Protein AF-A0A973Q815-F1 (afdb_monomer_lite)

pLDDT: mean 75.7, std 15.96, range [38.91, 97.0]

Structure (mmCIF, N/CA/C/O backbone):
data_AF-A0A973Q815-F1
#
_entry.id   AF-A0A973Q815-F1
#
loop_
_atom_site.group_PDB
_atom_site.id
_atom_site.type_symbol
_atom_site.label_atom_id
_atom_site.label_alt_id
_atom_site.label_comp_id
_atom_site.label_asym_id
_atom_site.label_entity_id
_atom_site.label_seq_id
_atom_site.pdbx_PDB_ins_code
_atom_site.Cartn_x
_atom_site.Cartn_y
_atom_site.Cartn_z
_atom_site.occupancy
_atom_site.B_iso_or_equiv
_atom_site.auth_seq_id
_atom_site.auth_comp_id
_atom_site.auth_asym_id
_atom_site.auth_atom_id
_atom_site.pdbx_PDB_model_num
ATOM 1 N N . MET A 1 1 ? 18.254 18.097 -15.278 1.00 40.22 1 MET A N 1
ATOM 2 C CA . MET A 1 1 ? 17.616 16.764 -15.214 1.00 40.22 1 MET A CA 1
ATOM 3 C C . MET A 1 1 ? 17.392 16.433 -13.748 1.00 40.22 1 MET A C 1
ATOM 5 O O . MET A 1 1 ? 18.338 16.561 -12.979 1.00 40.22 1 MET A O 1
ATOM 9 N N . SER A 1 2 ? 16.160 16.135 -13.319 1.00 40.12 2 SER A N 1
ATOM 10 C CA . SER A 1 2 ? 15.924 15.727 -11.929 1.00 40.12 2 SER A CA 1
ATOM 11 C C . SER A 1 2 ? 16.424 14.300 -11.760 1.00 40.12 2 SER A C 1
ATOM 13 O O . SER A 1 2 ? 15.854 13.383 -12.342 1.00 40.12 2 SER A O 1
ATOM 15 N N . VAL A 1 3 ? 17.494 14.125 -10.989 1.00 48.44 3 VAL A N 1
ATOM 16 C CA . VAL A 1 3 ? 18.012 12.805 -10.627 1.00 48.44 3 VAL A CA 1
ATOM 17 C C . VAL A 1 3 ? 16.901 12.071 -9.881 1.00 48.44 3 VAL A C 1
ATOM 19 O O . VAL A 1 3 ? 16.543 12.463 -8.766 1.00 48.44 3 VAL A O 1
ATOM 22 N N . PHE A 1 4 ? 16.316 11.050 -10.508 1.00 44.75 4 PHE A N 1
ATOM 23 C CA . PHE A 1 4 ? 15.395 10.150 -9.831 1.00 44.75 4 PHE A CA 1
ATOM 24 C C . PHE A 1 4 ? 16.148 9.541 -8.650 1.00 44.75 4 PHE A C 1
ATOM 26 O O . PHE A 1 4 ? 17.158 8.864 -8.812 1.00 44.75 4 PHE A O 1
ATOM 33 N N . ARG A 1 5 ? 15.700 9.854 -7.435 1.00 50.53 5 ARG A N 1
ATOM 34 C CA . ARG A 1 5 ? 16.230 9.256 -6.211 1.00 50.53 5 ARG A CA 1
ATOM 35 C C . ARG A 1 5 ? 15.194 8.253 -5.733 1.00 50.53 5 ARG A C 1
ATOM 37 O O . ARG A 1 5 ? 14.219 8.693 -5.131 1.00 50.53 5 ARG A O 1
ATOM 44 N N . PRO A 1 6 ? 15.371 6.939 -5.940 1.00 45.09 6 PRO A N 1
ATOM 45 C CA . PRO A 1 6 ? 14.362 5.931 -5.594 1.00 45.09 6 PRO A CA 1
ATOM 46 C C . PRO A 1 6 ? 13.943 5.937 -4.107 1.00 45.09 6 PRO A C 1
ATOM 48 O O . PRO A 1 6 ? 12.889 5.428 -3.732 1.00 45.09 6 PRO A O 1
ATOM 51 N N . SER A 1 7 ? 14.770 6.519 -3.230 1.00 40.38 7 SER A N 1
ATOM 52 C CA . SER A 1 7 ? 14.484 6.731 -1.805 1.00 40.38 7 SER A CA 1
ATOM 53 C C . SER A 1 7 ? 13.615 7.963 -1.498 1.00 40.38 7 SER A C 1
ATOM 55 O O . SER A 1 7 ? 13.107 8.068 -0.385 1.00 40.38 7 SER A O 1
ATOM 57 N N . GLN A 1 8 ? 13.436 8.874 -2.459 1.00 42.59 8 GLN A N 1
ATOM 58 C CA . GLN A 1 8 ? 12.722 10.157 -2.348 1.00 42.59 8 GLN A CA 1
ATOM 59 C C . GLN A 1 8 ? 11.731 10.391 -3.509 1.00 42.59 8 GLN A C 1
ATOM 61 O O . GLN A 1 8 ? 11.166 11.472 -3.632 1.00 42.59 8 GLN A O 1
ATOM 66 N N . SER A 1 9 ? 11.546 9.407 -4.389 1.00 42.25 9 SER A N 1
ATOM 67 C CA . SER A 1 9 ? 11.021 9.614 -5.742 1.00 42.25 9 SER A CA 1
ATOM 68 C C . SER A 1 9 ? 9.511 9.735 -5.863 1.00 42.25 9 SER A C 1
ATOM 70 O O . SER A 1 9 ? 9.013 10.111 -6.921 1.00 42.25 9 SER A O 1
ATOM 72 N N . TYR A 1 10 ? 8.763 9.423 -4.814 1.00 45.88 10 TYR A N 1
ATOM 73 C CA . TYR A 1 10 ? 7.321 9.528 -4.886 1.00 45.88 10 TYR A CA 1
ATOM 74 C C . TYR A 1 10 ? 6.866 10.912 -4.417 1.00 45.88 10 TYR A C 1
ATOM 76 O O . TYR A 1 10 ? 7.086 11.287 -3.265 1.00 45.88 10 TYR A O 1
ATOM 84 N N . ARG A 1 11 ? 6.187 11.643 -5.305 1.00 47.34 11 ARG A N 1
ATOM 85 C CA . ARG A 1 11 ? 5.449 12.870 -4.988 1.00 47.34 11 ARG A CA 1
ATOM 86 C C . ARG A 1 11 ? 3.955 12.608 -5.194 1.00 47.34 11 ARG A C 1
ATOM 88 O O . ARG A 1 11 ? 3.586 11.991 -6.186 1.00 47.34 11 ARG A O 1
ATOM 95 N N . ALA A 1 12 ? 3.097 13.041 -4.269 1.00 45.12 12 ALA A N 1
ATOM 96 C CA . ALA A 1 12 ? 1.659 12.736 -4.307 1.00 45.12 12 ALA A CA 1
ATOM 97 C C . ALA A 1 12 ? 0.937 13.344 -5.525 1.00 45.12 12 ALA A C 1
ATOM 99 O O . ALA A 1 12 ? 0.008 12.740 -6.049 1.00 45.12 12 ALA A O 1
ATOM 100 N N . ASP A 1 13 ? 1.410 14.492 -6.016 1.00 47.00 13 ASP A N 1
ATOM 101 C CA . ASP A 1 13 ? 0.978 15.108 -7.278 1.00 47.00 13 ASP A CA 1
ATOM 102 C C . ASP A 1 13 ? 1.391 14.297 -8.519 1.00 47.00 13 ASP A C 1
ATOM 104 O O . ASP A 1 13 ? 0.873 14.536 -9.608 1.00 47.00 13 ASP A O 1
ATOM 108 N N . LEU A 1 14 ? 2.297 13.328 -8.353 1.00 47.38 14 LEU A N 1
ATOM 109 C CA . LEU A 1 14 ? 2.841 12.475 -9.407 1.00 47.38 14 LEU A CA 1
ATOM 110 C C . LEU A 1 14 ? 2.461 10.991 -9.258 1.00 47.38 14 LEU A C 1
ATOM 112 O O . LEU A 1 14 ? 2.853 10.198 -10.115 1.00 47.38 14 LEU A O 1
ATOM 116 N N . ASP A 1 15 ? 1.708 10.575 -8.224 1.00 56.91 15 ASP A N 1
ATOM 117 C CA . ASP A 1 15 ? 1.162 9.209 -8.229 1.00 56.91 15 ASP A CA 1
ATOM 118 C C . ASP A 1 15 ? 0.096 9.122 -9.292 1.00 56.91 15 ASP A C 1
ATOM 120 O O . ASP A 1 15 ? -1.018 9.605 -9.129 1.00 56.91 15 ASP A O 1
ATOM 124 N N . ILE A 1 16 ? 0.434 8.437 -10.366 1.00 57.88 16 ILE A N 1
ATOM 125 C CA . ILE A 1 16 ? -0.475 8.136 -11.457 1.00 57.88 16 ILE A CA 1
ATOM 126 C C . ILE A 1 16 ? -1.794 7.494 -11.009 1.00 57.88 16 ILE A C 1
ATOM 128 O O . ILE A 1 16 ? -2.779 7.681 -11.717 1.00 57.88 16 ILE A O 1
ATOM 132 N N . ARG A 1 17 ? -1.853 6.820 -9.851 1.00 63.62 17 ARG A N 1
ATOM 133 C CA . ARG A 1 17 ? -3.086 6.248 -9.281 1.00 63.62 17 ARG A CA 1
ATOM 134 C C . ARG A 1 17 ? -3.975 7.290 -8.601 1.00 63.62 17 ARG A C 1
ATOM 136 O O . ARG A 1 17 ? -5.180 7.102 -8.541 1.00 63.62 17 ARG A O 1
ATOM 143 N N . LEU A 1 18 ? -3.391 8.356 -8.052 1.00 63.03 18 LEU A N 1
ATOM 144 C CA . LEU A 1 18 ? -4.097 9.415 -7.308 1.00 63.03 18 LEU A CA 1
ATOM 145 C C . LEU A 1 18 ? -4.101 10.763 -8.060 1.00 63.03 18 LEU A C 1
ATOM 147 O O . LEU A 1 18 ? -4.645 11.760 -7.580 1.00 63.03 18 LEU A O 1
ATOM 151 N N . GLY A 1 19 ? -3.477 10.802 -9.238 1.00 56.69 19 GLY A N 1
ATOM 152 C CA . GLY A 1 19 ? -3.311 11.983 -10.071 1.00 56.69 19 GLY A CA 1
ATOM 153 C C . GLY A 1 19 ? -4.642 12.523 -10.591 1.00 56.69 19 GLY A C 1
ATOM 154 O O . GLY A 1 19 ? -5.585 11.783 -10.869 1.00 56.69 19 GLY A O 1
ATOM 155 N N . GLY A 1 20 ? -4.728 13.849 -10.716 1.00 58.31 20 GLY A N 1
ATOM 156 C CA . GLY A 1 20 ? -5.941 14.529 -11.182 1.00 58.31 20 GLY A CA 1
ATOM 157 C C . GLY A 1 20 ? -7.103 14.514 -10.179 1.00 58.31 20 GLY A C 1
ATOM 158 O O . GLY A 1 20 ? -8.246 14.717 -10.581 1.00 58.31 20 GLY A O 1
ATOM 159 N N . GLY A 1 21 ? -6.832 14.247 -8.895 1.00 60.16 21 GLY A N 1
ATOM 160 C CA . GLY A 1 21 ? -7.843 14.245 -7.831 1.00 60.16 21 GLY A CA 1
ATOM 161 C C . GLY A 1 21 ? -8.815 13.063 -7.888 1.00 60.16 21 GLY A C 1
ATOM 162 O O . GLY A 1 21 ? -9.848 13.091 -7.223 1.00 60.16 21 GLY A O 1
ATOM 163 N N . ARG A 1 22 ? -8.516 12.030 -8.687 1.00 66.06 22 ARG A N 1
ATOM 164 C CA . ARG A 1 22 ? -9.359 10.837 -8.823 1.00 66.06 22 ARG A CA 1
ATOM 165 C C . ARG A 1 22 ? -8.806 9.695 -7.978 1.00 66.06 22 ARG A C 1
ATOM 167 O O . ARG A 1 22 ? -7.632 9.360 -8.066 1.00 66.06 22 ARG A O 1
ATOM 174 N N . MET A 1 23 ? -9.678 9.090 -7.175 1.00 72.94 23 MET A N 1
ATOM 175 C CA . MET A 1 23 ? -9.372 7.895 -6.391 1.00 72.94 23 MET A CA 1
ATOM 176 C C . MET A 1 23 ? -9.593 6.634 -7.245 1.00 72.94 23 MET A C 1
ATOM 178 O O . MET A 1 23 ? -10.634 6.548 -7.907 1.00 72.94 23 MET A O 1
ATOM 182 N N . PRO A 1 24 ? -8.696 5.629 -7.219 1.00 70.25 24 PRO A N 1
ATOM 183 C CA . PRO A 1 24 ? -8.920 4.370 -7.917 1.00 70.25 24 PRO A CA 1
ATOM 184 C C . PRO A 1 24 ? -10.209 3.686 -7.455 1.00 70.25 24 PRO A C 1
ATOM 186 O O . PRO A 1 24 ? -10.512 3.637 -6.261 1.00 70.25 24 PRO A O 1
ATOM 189 N N . SER A 1 25 ? -10.951 3.096 -8.391 1.00 71.56 25 SER A N 1
ATOM 190 C CA . SER A 1 25 ? -12.249 2.464 -8.110 1.00 71.56 25 SER A CA 1
ATOM 191 C C . SER A 1 25 ? -12.177 1.367 -7.043 1.00 71.56 25 SER A C 1
ATOM 193 O O . SER A 1 25 ? -13.122 1.213 -6.274 1.00 71.56 25 SER A O 1
ATOM 195 N N . TRP A 1 26 ? -11.055 0.646 -6.961 1.00 74.69 26 TRP A N 1
ATOM 196 C CA . TRP A 1 26 ? -10.838 -0.450 -6.012 1.00 74.69 26 TRP A CA 1
ATOM 197 C C . TRP A 1 26 ? -10.643 0.010 -4.559 1.00 74.69 26 TRP A C 1
ATOM 199 O O . TRP A 1 26 ? -10.903 -0.764 -3.645 1.00 74.69 26 TRP A O 1
ATOM 209 N N . ILE A 1 27 ? -10.195 1.252 -4.331 1.00 83.81 27 ILE A N 1
ATOM 210 C CA . ILE A 1 27 ? -10.003 1.817 -2.981 1.00 83.81 27 ILE A CA 1
ATOM 211 C C . ILE A 1 27 ? -11.076 2.853 -2.621 1.00 83.81 27 ILE A C 1
ATOM 213 O O . ILE A 1 27 ? -11.230 3.231 -1.460 1.00 83.81 27 ILE A O 1
ATOM 217 N N . ARG A 1 28 ? -11.855 3.286 -3.615 1.00 80.94 28 ARG A N 1
ATOM 218 C CA . ARG A 1 28 ? -12.938 4.256 -3.476 1.00 80.94 28 ARG A CA 1
ATOM 219 C C . ARG A 1 28 ? -13.936 3.931 -2.351 1.00 80.94 28 ARG A C 1
ATOM 221 O O . ARG A 1 28 ? -14.199 4.858 -1.595 1.00 80.94 28 ARG A O 1
ATOM 228 N N . PRO A 1 29 ? -14.407 2.681 -2.137 1.00 79.88 29 PRO A N 1
ATOM 229 C CA . PRO A 1 29 ? -15.298 2.382 -1.011 1.00 79.88 29 PRO A CA 1
ATOM 230 C C . PRO A 1 29 ? -14.719 2.818 0.341 1.00 79.88 29 PRO A C 1
ATOM 232 O O . PRO A 1 29 ? -15.411 3.428 1.148 1.00 79.88 29 PRO A O 1
ATOM 235 N N . VAL A 1 30 ? -13.421 2.593 0.565 1.00 84.62 30 VAL A N 1
ATOM 236 C CA . VAL A 1 30 ? -12.740 3.008 1.801 1.00 84.62 30 VAL A CA 1
ATOM 237 C C . VAL A 1 30 ? -12.641 4.529 1.893 1.00 84.62 30 VAL A C 1
ATOM 239 O O . VAL A 1 30 ? -12.901 5.109 2.947 1.00 84.62 30 VAL A O 1
ATOM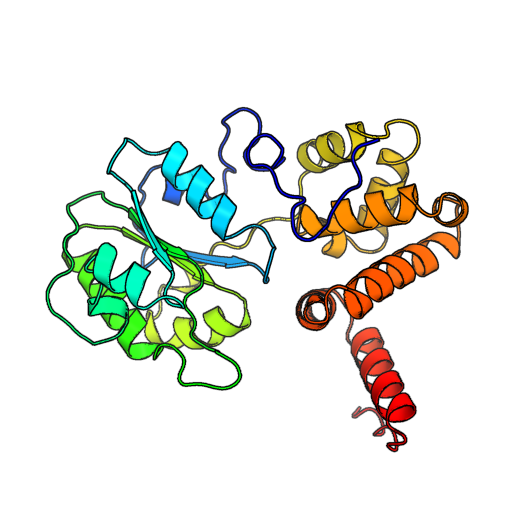 242 N N . ALA A 1 31 ? -12.285 5.187 0.786 1.00 83.75 31 ALA A N 1
ATOM 243 C CA . ALA A 1 31 ? -12.195 6.643 0.731 1.00 83.75 31 ALA A CA 1
ATOM 244 C C . ALA A 1 31 ? -13.552 7.311 1.002 1.00 83.75 31 ALA A C 1
ATOM 246 O O . ALA A 1 31 ? -13.620 8.272 1.764 1.00 83.75 31 ALA A O 1
ATOM 247 N N . GLU A 1 32 ? -14.635 6.750 0.473 1.00 81.94 32 GLU A N 1
ATOM 248 C CA . GLU A 1 32 ? -16.007 7.239 0.638 1.00 81.94 32 GLU A CA 1
ATOM 249 C C . GLU A 1 32 ? -16.628 6.860 1.994 1.00 81.94 32 GLU A C 1
ATOM 251 O O . GLU A 1 32 ? -17.674 7.385 2.358 1.00 81.94 32 GLU A O 1
ATOM 256 N N . GLY A 1 33 ? -15.958 6.023 2.797 1.00 78.56 33 GLY A N 1
ATOM 257 C CA . GLY A 1 33 ? -16.389 5.679 4.156 1.00 78.56 33 GLY A CA 1
ATOM 258 C C . GLY A 1 33 ? -17.297 4.458 4.256 1.00 78.56 33 GLY A C 1
ATOM 259 O O . GLY A 1 33 ? -17.984 4.307 5.261 1.00 78.56 33 GLY A O 1
ATOM 260 N N . ALA A 1 34 ? -17.296 3.580 3.252 1.00 79.06 34 ALA A N 1
ATOM 261 C CA . ALA A 1 34 ? -17.965 2.291 3.347 1.00 79.06 34 ALA A CA 1
ATOM 262 C C . ALA A 1 34 ? -17.342 1.434 4.461 1.00 79.06 34 ALA A C 1
ATOM 264 O O . ALA A 1 34 ? -16.115 1.348 4.595 1.00 79.06 34 ALA A O 1
ATOM 265 N N . ALA A 1 35 ? -18.197 0.768 5.234 1.00 82.38 35 ALA A N 1
ATOM 266 C CA . ALA A 1 35 ? -17.766 -0.150 6.278 1.00 82.38 35 ALA A CA 1
ATOM 267 C C . ALA A 1 35 ? -17.273 -1.487 5.685 1.00 82.38 35 ALA A C 1
ATOM 269 O O . ALA A 1 35 ? -17.867 -1.974 4.718 1.00 82.38 35 ALA A O 1
ATOM 270 N N . PRO A 1 36 ? -16.211 -2.093 6.250 1.00 83.44 36 PRO A N 1
ATOM 271 C CA . PRO A 1 36 ? -15.811 -3.461 5.926 1.00 83.44 36 PRO A CA 1
ATOM 272 C C . PRO A 1 36 ? -16.786 -4.484 6.534 1.00 83.44 36 PRO A C 1
ATOM 274 O O . PRO A 1 36 ? -17.499 -4.192 7.497 1.00 83.44 36 PRO A O 1
ATOM 277 N N . ASN A 1 37 ? -16.785 -5.713 6.013 1.00 77.12 37 ASN A N 1
ATOM 278 C CA . ASN A 1 37 ? -17.547 -6.829 6.586 1.00 77.12 37 ASN A CA 1
ATOM 279 C C . ASN A 1 37 ? -16.928 -7.330 7.911 1.00 77.12 37 ASN A C 1
ATOM 281 O O . ASN A 1 37 ? -17.642 -7.747 8.825 1.00 77.12 37 ASN A O 1
ATOM 285 N N . SER A 1 38 ? -15.606 -7.231 8.047 1.00 83.94 38 SER A N 1
ATOM 286 C CA . SER A 1 38 ? -14.772 -7.613 9.196 1.00 83.94 38 SER A CA 1
ATOM 287 C C . SER A 1 38 ? -14.369 -6.404 10.053 1.00 83.94 38 SER A C 1
ATOM 289 O O . SER A 1 38 ? -14.926 -5.314 9.923 1.00 83.94 38 SER A O 1
ATOM 291 N N . ALA A 1 39 ? -13.446 -6.576 11.002 1.00 87.38 39 ALA A N 1
ATOM 292 C CA . ALA A 1 39 ? -13.001 -5.487 11.877 1.00 87.38 39 ALA A CA 1
ATOM 293 C C . ALA A 1 39 ? -12.281 -4.345 11.124 1.00 87.38 39 ALA A C 1
ATOM 295 O O . ALA A 1 39 ? -12.161 -3.238 11.648 1.00 87.38 39 ALA A O 1
ATOM 296 N N . SER A 1 40 ? -11.791 -4.585 9.901 1.00 93.69 40 SER A N 1
ATOM 297 C CA . SER A 1 40 ? -11.050 -3.587 9.124 1.00 93.69 40 SER A CA 1
ATOM 298 C C . SER A 1 40 ? -11.011 -3.910 7.634 1.00 93.69 40 SER A C 1
ATOM 300 O O . SER A 1 40 ? -10.955 -5.077 7.258 1.00 93.69 40 SER A O 1
ATOM 302 N N . TRP A 1 41 ? -10.874 -2.887 6.794 1.00 92.56 41 TRP A N 1
ATOM 303 C CA . TRP A 1 41 ? -10.333 -3.063 5.447 1.00 92.56 41 TRP A CA 1
ATOM 304 C C . TRP A 1 41 ? -8.855 -3.452 5.526 1.00 92.56 41 TRP A C 1
ATOM 306 O O . TRP A 1 41 ? -8.094 -2.841 6.283 1.00 92.56 41 TRP A O 1
ATOM 316 N N . LEU A 1 42 ? -8.421 -4.411 4.708 1.00 91.19 42 LEU A N 1
ATOM 317 C CA . LEU A 1 42 ? -7.016 -4.809 4.628 1.00 91.19 42 LEU A CA 1
ATOM 318 C C . LEU A 1 42 ? -6.467 -4.535 3.231 1.00 91.19 42 LEU A C 1
ATOM 320 O O . LEU A 1 42 ? -6.740 -5.275 2.292 1.00 91.19 42 LEU A O 1
ATOM 324 N N . VAL A 1 43 ? -5.642 -3.500 3.089 1.00 90.88 43 VAL A N 1
ATOM 325 C CA . VAL A 1 43 ? -4.920 -3.251 1.838 1.00 90.88 43 VAL A CA 1
ATOM 326 C C . VAL A 1 43 ? -3.584 -3.974 1.885 1.00 90.88 43 VAL A C 1
ATOM 328 O O . VAL A 1 43 ? -2.697 -3.627 2.669 1.00 90.88 43 VAL A O 1
ATOM 331 N N . VAL A 1 44 ? -3.436 -4.975 1.018 1.00 85.06 44 VAL A N 1
ATOM 332 C CA . VAL A 1 44 ? -2.229 -5.801 0.946 1.00 85.06 44 VAL A CA 1
ATOM 333 C C . VAL A 1 44 ? -1.341 -5.302 -0.177 1.00 85.06 44 VAL A C 1
ATOM 335 O O . VAL A 1 44 ? -1.618 -5.484 -1.363 1.00 85.06 44 VAL A O 1
ATOM 338 N N . MET A 1 45 ? -0.246 -4.667 0.217 1.00 78.62 45 MET A N 1
ATOM 339 C CA . MET A 1 45 ? 0.691 -4.009 -0.675 1.00 78.62 45 MET A CA 1
ATOM 340 C C . MET A 1 45 ? 2.124 -4.285 -0.227 1.00 78.62 45 MET A C 1
ATOM 342 O O . MET A 1 45 ? 2.438 -4.154 0.957 1.00 78.62 45 MET A O 1
ATOM 346 N N . PRO A 1 46 ? 3.044 -4.608 -1.145 1.00 69.31 46 PRO A N 1
ATOM 347 C CA . PRO A 1 46 ? 4.448 -4.762 -0.791 1.00 69.31 46 PRO A CA 1
ATOM 348 C C . PRO A 1 46 ? 5.045 -3.519 -0.105 1.00 69.31 46 PRO A C 1
ATOM 350 O O . PRO A 1 46 ? 4.512 -2.403 -0.164 1.00 69.31 46 PRO A O 1
ATOM 353 N N . ARG A 1 47 ? 6.212 -3.689 0.530 1.00 66.25 47 ARG A N 1
ATOM 354 C CA . ARG A 1 47 ? 6.994 -2.546 1.029 1.00 66.25 47 ARG A CA 1
ATOM 355 C C . ARG A 1 47 ? 7.263 -1.565 -0.113 1.00 66.25 47 ARG A C 1
ATOM 357 O O . ARG A 1 47 ? 7.504 -1.979 -1.241 1.00 66.25 47 ARG A O 1
ATOM 364 N N . ARG A 1 48 ? 7.182 -0.265 0.190 1.00 61.06 48 ARG A N 1
ATOM 365 C CA . ARG A 1 48 ? 7.350 0.842 -0.771 1.00 61.06 48 ARG A CA 1
ATOM 366 C C . ARG A 1 48 ? 6.437 0.828 -2.010 1.00 61.06 48 ARG A C 1
ATOM 368 O O . ARG A 1 48 ? 6.631 1.645 -2.896 1.00 61.06 48 ARG A O 1
ATOM 375 N N . ALA A 1 49 ? 5.354 0.044 -2.030 1.00 69.50 49 ALA A N 1
ATOM 376 C CA . ALA A 1 49 ? 4.320 0.131 -3.075 1.00 69.50 49 ALA A CA 1
ATOM 377 C C . ALA A 1 49 ? 3.436 1.403 -2.981 1.00 69.50 49 ALA A C 1
ATOM 379 O O . ALA A 1 49 ? 2.466 1.569 -3.724 1.00 69.50 49 ALA A O 1
ATOM 380 N N . GLY A 1 50 ? 3.765 2.301 -2.050 1.00 73.50 50 GLY A N 1
ATOM 381 C CA . GLY A 1 50 ? 3.077 3.566 -1.825 1.00 73.50 50 GLY A CA 1
ATOM 382 C C . GLY A 1 50 ? 1.958 3.525 -0.785 1.00 73.50 50 GLY A C 1
ATOM 383 O O . GLY A 1 50 ? 1.035 4.316 -0.882 1.00 73.50 50 GLY A O 1
ATOM 384 N N . LYS A 1 51 ? 2.039 2.638 0.219 1.00 82.44 51 LYS A N 1
ATOM 385 C CA . LYS A 1 51 ? 1.059 2.534 1.321 1.00 82.44 51 LYS A CA 1
ATOM 386 C C . LYS A 1 51 ? 0.834 3.866 2.053 1.00 82.44 51 LYS A C 1
ATOM 388 O O . LYS A 1 51 ? -0.273 4.387 2.039 1.00 82.44 51 LYS A O 1
ATOM 393 N N . THR A 1 52 ? 1.890 4.466 2.605 1.00 80.56 52 THR A N 1
ATOM 394 C CA . THR A 1 52 ? 1.822 5.771 3.294 1.00 80.56 52 THR A CA 1
ATOM 395 C C . THR A 1 52 ? 1.196 6.866 2.432 1.00 80.56 52 THR A C 1
ATOM 397 O O . THR A 1 52 ? 0.506 7.749 2.939 1.00 80.56 52 THR A O 1
ATOM 400 N N . TRP A 1 53 ? 1.417 6.811 1.124 1.00 76.94 53 TRP A N 1
ATOM 401 C CA . TRP A 1 53 ? 0.871 7.780 0.189 1.00 76.94 53 TRP A CA 1
ATOM 402 C C . TRP A 1 53 ? -0.589 7.504 -0.158 1.00 76.94 53 TRP A C 1
ATOM 404 O O . TRP A 1 53 ? -1.388 8.431 -0.179 1.00 76.94 53 TRP A O 1
ATOM 414 N N . LEU A 1 54 ? -0.970 6.234 -0.313 1.00 81.00 54 LEU A N 1
ATOM 415 C CA . LEU A 1 54 ? -2.367 5.819 -0.388 1.00 81.00 54 LEU A CA 1
ATOM 416 C C . LEU A 1 54 ? -3.140 6.295 0.851 1.00 81.00 54 LEU A C 1
ATOM 418 O O . LEU A 1 54 ? -4.222 6.856 0.710 1.00 81.00 54 LEU A O 1
ATOM 422 N N . ALA A 1 55 ? -2.554 6.168 2.049 1.00 87.06 55 ALA A N 1
ATOM 423 C CA . ALA A 1 55 ? -3.128 6.714 3.281 1.00 87.06 55 ALA A CA 1
ATOM 424 C C . ALA A 1 55 ? -3.374 8.227 3.185 1.00 87.06 55 ALA A C 1
ATOM 426 O O . ALA A 1 55 ? -4.414 8.712 3.623 1.00 87.06 55 ALA A O 1
ATOM 427 N N . GLN A 1 56 ? -2.419 8.977 2.625 1.00 83.00 56 GLN A N 1
ATOM 428 C CA . GLN A 1 56 ? -2.546 10.425 2.443 1.00 83.00 56 GLN A CA 1
ATOM 429 C C . GLN A 1 56 ? -3.598 10.785 1.395 1.00 83.00 56 GLN A C 1
ATOM 431 O O . GLN A 1 56 ? -4.394 11.684 1.645 1.00 83.00 56 GLN A O 1
ATOM 436 N N . GLY A 1 57 ? -3.641 10.075 0.266 1.00 80.81 57 GLY A N 1
ATOM 437 C CA . GLY A 1 57 ? -4.665 10.259 -0.760 1.00 80.81 57 GLY A CA 1
ATOM 438 C C . GLY A 1 57 ? -6.067 10.020 -0.210 1.00 80.81 57 GLY A C 1
ATOM 439 O O . GLY A 1 57 ? -6.956 10.842 -0.411 1.00 80.81 57 GLY A O 1
ATOM 440 N N . ILE A 1 58 ? -6.255 8.936 0.549 1.00 85.69 58 ILE A N 1
ATOM 441 C CA . ILE A 1 58 ? -7.522 8.637 1.228 1.00 85.69 58 ILE A CA 1
ATOM 442 C C . ILE A 1 58 ? -7.878 9.745 2.224 1.00 85.69 58 ILE A C 1
ATOM 444 O O . ILE A 1 58 ? -9.014 10.209 2.234 1.00 85.69 58 ILE A O 1
ATOM 448 N N . ALA A 1 59 ? -6.918 10.202 3.034 1.00 87.75 59 ALA A N 1
ATOM 449 C CA . ALA A 1 59 ? -7.153 11.282 3.988 1.00 87.75 59 ALA A CA 1
ATOM 450 C C . ALA A 1 59 ? -7.543 12.601 3.297 1.00 87.75 59 ALA A C 1
ATOM 452 O O . ALA A 1 59 ? -8.406 13.308 3.805 1.00 87.75 59 ALA A O 1
ATOM 453 N N . ALA A 1 60 ? -6.939 12.913 2.146 1.00 84.19 60 ALA A N 1
ATOM 454 C CA . ALA A 1 60 ? -7.233 14.112 1.361 1.00 84.19 60 ALA A CA 1
ATOM 455 C C . ALA A 1 60 ? -8.591 14.049 0.643 1.00 84.19 60 ALA A C 1
ATOM 457 O O . ALA A 1 60 ? -9.218 15.083 0.434 1.00 84.19 60 ALA A O 1
ATOM 458 N N . ALA A 1 61 ? -9.057 12.851 0.279 1.00 83.19 61 ALA A N 1
ATOM 459 C CA . ALA A 1 61 ? -10.369 12.644 -0.334 1.00 83.19 61 ALA A CA 1
ATOM 460 C C . ALA A 1 61 ? -11.534 12.716 0.672 1.00 83.19 61 ALA A C 1
ATOM 462 O O . ALA A 1 61 ? -12.695 12.733 0.268 1.00 83.19 61 ALA A O 1
ATOM 463 N N . ARG A 1 62 ? -11.240 12.740 1.977 1.00 87.19 62 ARG A N 1
ATOM 464 C CA . ARG A 1 62 ? -12.228 12.746 3.061 1.00 87.19 62 ARG A CA 1
ATOM 465 C C . ARG A 1 62 ? -12.343 14.135 3.699 1.00 87.19 62 ARG A C 1
ATOM 467 O O . ARG A 1 62 ? -11.381 14.901 3.660 1.00 87.19 62 ARG A O 1
ATOM 474 N N . PRO A 1 63 ? -13.485 14.466 4.335 1.00 87.75 63 PRO A N 1
ATOM 475 C CA . PRO A 1 63 ? -13.614 15.705 5.097 1.00 87.75 63 PRO A CA 1
ATOM 476 C C . PRO A 1 63 ? -12.506 15.857 6.149 1.00 87.75 63 PRO A C 1
ATOM 478 O O . PRO A 1 63 ? -12.053 14.876 6.750 1.00 87.75 63 PRO A O 1
ATOM 481 N N . GLY A 1 64 ? -12.078 17.096 6.401 1.00 87.12 64 GLY A N 1
ATOM 482 C CA . GLY A 1 64 ? -11.063 17.388 7.414 1.00 87.12 64 GLY A CA 1
ATOM 483 C C . GLY A 1 64 ? -11.454 16.822 8.785 1.00 87.12 64 GLY A C 1
ATOM 484 O O . GLY A 1 64 ? -12.578 17.002 9.238 1.00 87.12 64 GLY A O 1
ATOM 485 N N . GLY A 1 65 ? -10.536 16.103 9.437 1.00 84.06 65 GLY A N 1
ATOM 486 C CA . GLY A 1 65 ? -10.790 15.453 10.732 1.00 84.06 65 GLY A CA 1
ATOM 487 C C . GLY A 1 65 ? -11.538 14.111 10.664 1.00 84.06 65 GLY A C 1
ATOM 488 O O . GLY A 1 65 ? -11.658 13.440 11.688 1.00 84.06 65 GLY A O 1
ATOM 489 N N . ALA A 1 66 ? -11.974 13.664 9.480 1.00 90.94 66 ALA A N 1
ATOM 490 C CA . ALA A 1 66 ? -12.631 12.364 9.298 1.00 90.94 66 ALA A CA 1
ATOM 491 C C . ALA A 1 66 ? -11.650 11.182 9.176 1.00 90.94 66 ALA A C 1
ATOM 493 O O . ALA A 1 66 ? -12.081 10.036 9.033 1.00 90.94 66 ALA A O 1
ATOM 494 N N . THR A 1 67 ? -10.338 11.448 9.196 1.00 94.19 67 THR A N 1
ATOM 495 C CA . THR A 1 67 ? -9.287 10.429 9.084 1.00 94.19 67 THR A CA 1
ATOM 496 C C . THR A 1 67 ? -8.214 10.631 10.150 1.00 94.19 67 THR A C 1
ATOM 498 O O . THR A 1 67 ? -7.653 11.719 10.275 1.00 94.19 67 THR A O 1
ATOM 501 N N . ILE A 1 68 ? -7.889 9.568 10.884 1.00 95.00 68 ILE A N 1
ATOM 502 C CA . ILE A 1 68 ? -6.811 9.509 11.874 1.00 95.00 68 ILE A CA 1
ATOM 503 C C . ILE A 1 68 ? -5.755 8.540 11.349 1.00 95.00 68 ILE A C 1
ATOM 505 O O . ILE A 1 68 ? -6.064 7.393 11.047 1.00 95.00 68 ILE A O 1
ATOM 509 N N . ARG A 1 69 ? -4.497 8.977 11.246 1.00 94.38 69 ARG A N 1
ATOM 510 C CA . ARG A 1 69 ? -3.383 8.118 10.815 1.00 94.38 69 ARG A CA 1
ATOM 511 C C . ARG A 1 69 ? -2.493 7.750 11.994 1.00 94.38 69 ARG A C 1
ATOM 513 O O . ARG A 1 69 ? -2.124 8.624 12.780 1.00 94.38 69 ARG A O 1
ATOM 520 N N . VAL A 1 70 ? -2.084 6.489 12.065 1.00 94.69 70 VAL A N 1
ATOM 521 C CA . VAL A 1 70 ? -1.165 5.983 13.088 1.00 94.69 70 VAL A CA 1
ATOM 522 C C . VAL A 1 70 ? -0.090 5.094 12.460 1.00 94.69 70 VAL A C 1
ATOM 524 O O . VAL A 1 70 ? -0.408 4.266 11.615 1.00 94.69 70 VAL A O 1
ATOM 527 N N . ASP A 1 71 ? 1.173 5.288 12.854 1.00 92.12 71 ASP A N 1
ATOM 528 C CA . ASP A 1 71 ? 2.305 4.413 12.506 1.00 92.12 71 ASP A CA 1
ATOM 529 C C . ASP A 1 71 ? 2.666 3.550 13.720 1.00 92.12 71 ASP A C 1
ATOM 531 O O . ASP A 1 71 ? 3.178 4.070 14.719 1.00 92.12 71 ASP A O 1
ATOM 535 N N . LEU A 1 72 ? 2.408 2.239 13.656 1.00 91.44 72 LEU A N 1
ATOM 536 C CA . LEU A 1 72 ? 2.610 1.351 14.811 1.00 91.44 72 LEU A CA 1
ATOM 537 C C . LEU A 1 72 ? 4.083 1.035 15.091 1.00 91.44 72 LEU A C 1
ATOM 539 O O . LEU A 1 72 ? 4.417 0.538 16.165 1.00 91.44 72 LEU A O 1
ATOM 543 N N . ARG A 1 73 ? 5.007 1.390 14.190 1.00 86.56 73 ARG A N 1
ATOM 544 C CA . ARG A 1 73 ? 6.452 1.305 14.467 1.00 86.56 73 ARG A CA 1
ATOM 545 C C . ARG A 1 73 ? 6.905 2.373 15.462 1.00 86.56 73 ARG A C 1
ATOM 547 O O . ARG A 1 73 ? 8.000 2.249 16.023 1.00 86.56 73 ARG A O 1
ATOM 554 N N . SER A 1 74 ? 6.096 3.421 15.643 1.00 88.62 74 SER A N 1
ATOM 555 C CA . SER A 1 74 ? 6.376 4.590 16.472 1.00 88.62 74 SER A CA 1
ATOM 556 C C . SER A 1 74 ? 5.416 4.673 17.658 1.00 88.62 74 SER A C 1
ATOM 558 O O . SER A 1 74 ? 4.281 5.134 17.541 1.00 88.62 74 SER A O 1
ATOM 560 N N . SER A 1 75 ? 5.906 4.338 18.854 1.00 87.75 75 SER A N 1
ATOM 561 C CA . SER A 1 75 ? 5.142 4.507 20.102 1.00 87.75 75 SER A CA 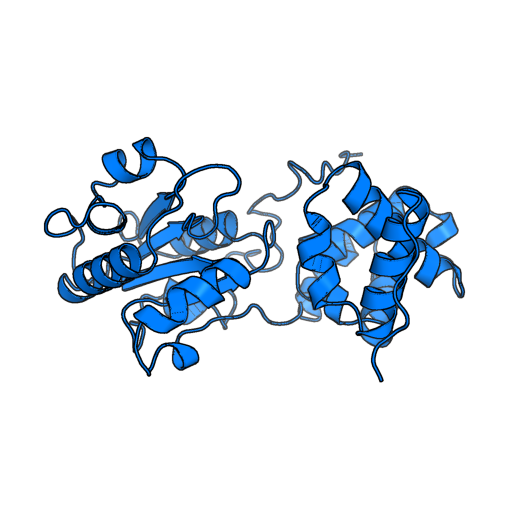1
ATOM 562 C C . SER A 1 75 ? 4.714 5.963 20.339 1.00 87.75 75 SER A C 1
ATOM 564 O O . SER A 1 75 ? 3.681 6.231 20.951 1.00 87.75 75 SER A O 1
ATOM 566 N N . ALA A 1 76 ? 5.471 6.936 19.821 1.00 89.88 76 ALA A N 1
ATOM 567 C CA . ALA A 1 76 ? 5.079 8.342 19.834 1.00 89.88 76 ALA A CA 1
ATOM 568 C C . ALA A 1 76 ? 3.850 8.611 18.948 1.00 89.88 76 ALA A C 1
ATOM 570 O O . ALA A 1 76 ? 2.970 9.367 19.360 1.00 89.88 76 ALA A O 1
ATOM 571 N N . SER A 1 77 ? 3.753 7.974 17.774 1.00 92.62 77 SER A N 1
ATOM 572 C CA . SER A 1 77 ? 2.579 8.085 16.899 1.00 92.62 77 SER A CA 1
ATOM 573 C C . SER A 1 77 ? 1.334 7.505 17.567 1.00 92.62 77 SER A C 1
ATOM 575 O O . SER A 1 77 ? 0.309 8.184 17.607 1.00 92.62 77 SER A O 1
ATOM 577 N N . VAL A 1 78 ? 1.447 6.317 18.170 1.00 91.56 78 VAL A N 1
ATOM 578 C CA . VAL A 1 78 ? 0.349 5.665 18.906 1.00 91.56 78 VAL A CA 1
ATOM 579 C C . VAL A 1 78 ? -0.134 6.532 20.070 1.00 91.56 78 VAL A C 1
ATOM 581 O O . VAL A 1 78 ? -1.333 6.787 20.193 1.00 91.56 78 VAL A O 1
ATOM 584 N N . ARG A 1 79 ? 0.788 7.062 20.889 1.00 90.75 79 ARG A N 1
ATOM 585 C CA . ARG A 1 79 ? 0.446 7.959 22.008 1.00 90.75 79 ARG A CA 1
ATOM 586 C C . ARG A 1 79 ? -0.216 9.251 21.536 1.00 90.75 79 ARG A C 1
ATOM 588 O O . ARG A 1 79 ? -1.220 9.655 22.116 1.00 90.75 79 ARG A O 1
ATOM 595 N N . LYS A 1 80 ? 0.310 9.884 20.481 1.00 92.69 80 LYS A N 1
ATOM 596 C CA . LYS A 1 80 ? -0.248 11.126 19.920 1.00 92.69 80 LYS A CA 1
ATOM 597 C C . LYS A 1 80 ? -1.665 10.917 19.383 1.00 92.69 80 LYS A C 1
ATOM 599 O O . LYS A 1 80 ? -2.523 11.757 19.624 1.00 92.69 80 LYS A O 1
ATOM 604 N N . ALA A 1 81 ? -1.904 9.800 18.697 1.00 91.50 81 ALA A N 1
ATOM 605 C CA . ALA A 1 81 ? -3.228 9.427 18.203 1.00 91.50 81 ALA A CA 1
ATOM 606 C C . ALA A 1 81 ? -4.148 8.872 19.304 1.00 91.50 81 ALA A C 1
ATOM 608 O O . ALA A 1 81 ? -5.335 8.689 19.061 1.00 91.50 81 ALA A O 1
ATOM 609 N N . ARG A 1 82 ? -3.612 8.607 20.507 1.00 93.44 82 ARG A N 1
ATOM 610 C CA . ARG A 1 82 ? -4.314 7.981 21.639 1.00 93.44 82 ARG A CA 1
ATOM 611 C C . ARG A 1 82 ? -4.935 6.618 21.281 1.00 93.44 82 ARG A C 1
ATOM 613 O O . ARG A 1 82 ? -5.923 6.203 21.873 1.00 93.44 82 ARG A O 1
ATOM 620 N N . LEU A 1 83 ? -4.312 5.890 20.354 1.00 93.31 83 LEU A N 1
ATOM 621 C CA . LEU A 1 83 ? -4.769 4.585 19.857 1.00 93.31 83 LEU A CA 1
ATOM 622 C C . LEU A 1 83 ? -4.026 3.418 20.526 1.00 93.31 83 LEU A C 1
ATOM 624 O O . LEU A 1 83 ? -3.645 2.449 19.879 1.00 93.31 83 LEU A O 1
ATOM 628 N N . GLY A 1 84 ? -3.819 3.501 21.845 1.00 91.12 84 GLY A N 1
ATOM 629 C CA . GLY A 1 84 ? -3.149 2.440 22.611 1.00 91.12 84 GLY A CA 1
ATOM 630 C C . GLY A 1 84 ? -3.898 1.100 22.602 1.00 91.12 84 GLY A C 1
ATOM 631 O O . GLY A 1 84 ? -3.297 0.064 22.873 1.00 91.12 84 GLY A O 1
ATOM 632 N N . CYS A 1 85 ? -5.192 1.104 22.262 1.00 93.50 85 CYS A N 1
ATOM 633 C CA . CYS A 1 85 ? -5.984 -0.111 22.065 1.00 93.50 85 CYS A CA 1
ATOM 634 C C . CYS A 1 85 ? -5.425 -1.029 20.961 1.00 93.50 85 CYS A C 1
ATOM 636 O O . CYS A 1 85 ? -5.688 -2.224 21.008 1.00 93.50 85 CYS A O 1
ATOM 638 N N . LEU A 1 86 ? -4.633 -0.495 20.016 1.00 93.62 86 LEU A N 1
ATOM 639 C CA . LEU A 1 86 ? -4.022 -1.245 18.908 1.00 93.62 86 LEU A CA 1
ATOM 640 C C . LEU A 1 86 ? -2.746 -2.006 19.296 1.00 93.62 86 LEU A C 1
ATOM 642 O O . LEU A 1 86 ? -2.285 -2.839 18.523 1.00 93.62 86 LEU A O 1
ATOM 646 N N . THR A 1 87 ? -2.131 -1.686 20.439 1.00 90.88 87 THR A N 1
ATOM 647 C CA . THR A 1 87 ? -0.814 -2.238 20.816 1.00 90.88 87 THR A CA 1
ATOM 648 C C . THR A 1 87 ? -0.729 -2.738 22.253 1.00 90.88 87 THR A C 1
ATOM 650 O O . THR A 1 87 ? 0.135 -3.550 22.554 1.00 90.88 87 THR A O 1
ATOM 653 N N . GLU A 1 88 ? -1.575 -2.242 23.158 1.00 85.12 88 GLU A N 1
ATOM 654 C CA . GLU A 1 88 ? -1.457 -2.483 24.604 1.00 85.12 88 GLU A CA 1
ATOM 655 C C . GLU A 1 88 ? -2.790 -2.894 25.260 1.00 85.12 88 GLU A C 1
ATOM 657 O O . GLU A 1 88 ? -2.890 -2.894 26.483 1.00 85.12 88 GLU A O 1
ATOM 662 N N . GLY A 1 89 ? -3.848 -3.166 24.482 1.00 77.31 89 GLY A N 1
ATOM 663 C CA . GLY A 1 89 ? -5.170 -3.531 25.027 1.00 77.31 89 GLY A CA 1
ATOM 664 C C . GLY A 1 89 ? -5.839 -2.434 25.878 1.00 77.31 89 GLY A C 1
ATOM 665 O O . GLY A 1 89 ? -6.751 -2.706 26.653 1.00 77.31 89 GLY A O 1
ATOM 666 N N . ARG A 1 90 ? -5.365 -1.187 25.755 1.00 76.38 90 ARG A N 1
ATOM 667 C CA . ARG A 1 90 ? -5.850 0.016 26.461 1.00 76.38 90 ARG A CA 1
ATOM 668 C C . ARG A 1 90 ? -7.306 0.388 26.079 1.00 76.38 90 ARG A C 1
ATOM 670 O O . ARG A 1 90 ? -7.798 -0.139 25.082 1.00 76.38 90 ARG A O 1
ATOM 677 N N . PRO A 1 91 ? -7.994 1.270 26.851 1.00 71.75 91 PRO A N 1
ATOM 678 C CA . PRO A 1 91 ? -9.450 1.489 26.765 1.00 71.75 91 PRO A CA 1
ATOM 679 C C . PRO A 1 91 ? -9.929 2.091 25.431 1.00 71.75 91 PRO A C 1
ATOM 681 O O . PRO A 1 91 ? -9.142 2.280 24.504 1.00 71.75 91 PRO A O 1
ATOM 684 N N . ALA A 1 92 ? -11.238 2.375 25.353 1.00 82.38 92 ALA A N 1
ATOM 685 C CA . ALA A 1 92 ? -11.964 2.799 24.154 1.00 82.38 92 ALA A CA 1
ATOM 686 C C . ALA A 1 92 ? -11.189 3.816 23.282 1.00 82.38 92 ALA A C 1
ATOM 688 O O . ALA A 1 92 ? -10.681 4.816 23.804 1.00 82.38 92 ALA A O 1
ATOM 689 N N . PRO A 1 93 ? -11.088 3.574 21.961 1.00 90.38 93 PRO A N 1
ATOM 690 C CA . PRO A 1 93 ? -10.405 4.484 21.053 1.00 90.38 93 PRO A CA 1
ATOM 691 C C . PRO A 1 93 ? -11.128 5.841 21.005 1.00 90.38 93 PRO A C 1
ATOM 693 O O . PRO A 1 93 ? -12.357 5.873 21.011 1.00 90.38 93 PRO A O 1
ATOM 696 N N . PRO A 1 94 ? -10.405 6.973 20.920 1.00 91.12 94 PRO A N 1
ATOM 697 C CA . PRO A 1 94 ? -11.012 8.297 20.804 1.00 91.12 94 PRO A CA 1
ATOM 698 C C . PRO A 1 94 ? -11.401 8.571 19.350 1.00 91.12 94 PRO A C 1
ATOM 700 O O . PRO A 1 94 ? -10.864 9.468 18.701 1.00 91.12 94 PRO A O 1
ATOM 703 N N . VAL A 1 95 ? -12.298 7.734 18.840 1.00 93.50 95 VAL A N 1
ATOM 704 C CA . VAL A 1 95 ? -12.839 7.786 17.485 1.00 93.50 95 VAL A CA 1
ATOM 705 C C . VAL A 1 95 ? -14.348 7.990 17.563 1.00 93.50 95 VAL A C 1
ATOM 707 O O . VAL A 1 95 ? -14.983 7.569 18.527 1.00 93.50 95 VAL A O 1
ATOM 710 N N . GLY A 1 96 ? -14.904 8.676 16.574 1.00 88.94 96 GLY A N 1
ATOM 711 C CA . GLY A 1 96 ? -16.336 8.907 16.426 1.00 88.94 96 GLY A CA 1
ATOM 712 C C . GLY A 1 96 ? -16.911 8.191 15.210 1.00 88.94 96 GLY A C 1
ATOM 713 O O . GLY A 1 96 ? -16.176 7.721 14.337 1.00 88.94 96 GLY A O 1
ATOM 714 N N . GLU A 1 97 ? -18.239 8.158 15.148 1.00 90.19 97 GLU A N 1
ATOM 715 C CA . GLU A 1 97 ? -18.982 7.555 14.045 1.00 90.19 97 GLU A CA 1
ATOM 716 C C . GLU A 1 97 ? -18.526 8.108 12.685 1.00 90.19 97 GLU A C 1
ATOM 718 O O . GLU A 1 97 ? -18.328 9.313 12.507 1.00 90.19 97 GLU A O 1
ATOM 723 N N . GLY A 1 98 ? -18.299 7.209 11.726 1.00 86.00 98 GLY A N 1
ATOM 724 C CA . GLY A 1 98 ? -17.887 7.567 10.367 1.00 86.00 98 GLY A CA 1
ATOM 725 C C . GLY A 1 98 ? -16.426 8.015 10.221 1.00 86.00 98 GLY A C 1
ATOM 726 O O . GLY A 1 98 ? -15.988 8.286 9.097 1.00 86.00 98 GLY A O 1
ATOM 727 N N . GLN A 1 99 ? -15.634 8.067 11.300 1.00 94.75 99 GLN A N 1
ATOM 728 C CA . GLN A 1 99 ? -14.191 8.296 11.190 1.00 94.75 99 GLN A CA 1
ATOM 729 C C . GLN A 1 99 ? -13.467 7.074 10.616 1.00 94.75 99 GLN A C 1
ATOM 731 O O . GLN A 1 99 ? -13.870 5.931 10.812 1.00 94.75 99 GLN A O 1
ATOM 736 N N . LEU A 1 100 ? -12.360 7.326 9.918 1.00 95.75 100 LEU A N 1
ATOM 737 C CA . LEU A 1 100 ? -11.462 6.300 9.400 1.00 95.75 100 LEU A CA 1
ATOM 738 C C . LEU A 1 100 ? -10.137 6.321 10.166 1.00 95.75 100 LEU A C 1
ATOM 740 O O . LEU A 1 100 ? -9.429 7.327 10.157 1.00 95.75 100 LEU A O 1
ATOM 744 N N . VAL A 1 101 ? -9.757 5.199 10.767 1.00 97.00 101 VAL A N 1
ATOM 745 C CA . VAL A 1 101 ? -8.419 4.989 11.324 1.00 97.00 101 VAL A CA 1
ATOM 746 C C . VAL A 1 101 ? -7.557 4.269 10.296 1.00 97.00 101 VAL A C 1
ATOM 748 O O . VAL A 1 101 ? -7.817 3.118 9.956 1.00 97.00 101 VAL A O 1
ATOM 751 N N . VAL A 1 102 ? -6.506 4.928 9.816 1.00 96.75 102 VAL A N 1
ATOM 752 C CA . VAL A 1 102 ? -5.518 4.330 8.917 1.00 96.75 102 VAL A CA 1
ATOM 753 C C . VAL A 1 102 ? -4.296 3.900 9.716 1.00 96.75 102 VAL A C 1
ATOM 755 O O . VAL A 1 102 ? -3.533 4.736 10.210 1.00 96.75 102 VAL A O 1
ATOM 758 N N . VAL A 1 103 ? -4.104 2.588 9.809 1.00 96.31 103 VAL A N 1
ATOM 759 C CA . VAL A 1 103 ? -2.913 1.954 10.373 1.00 96.31 103 VAL A CA 1
ATOM 760 C C . VAL A 1 103 ? -1.867 1.836 9.266 1.00 96.31 103 VAL A C 1
ATOM 762 O O . VAL A 1 103 ? -1.927 0.940 8.419 1.00 96.31 103 VAL A O 1
ATOM 765 N N . ASP A 1 104 ? -0.925 2.776 9.255 1.00 87.44 104 ASP A N 1
ATOM 766 C CA . ASP A 1 104 ? 0.243 2.753 8.379 1.00 87.44 104 ASP A CA 1
ATOM 767 C C . ASP A 1 104 ? 1.330 1.897 9.040 1.00 87.44 104 ASP A C 1
ATOM 769 O O . ASP A 1 104 ? 1.661 2.107 10.201 1.00 87.44 104 ASP A O 1
ATOM 773 N N . GLU A 1 105 ? 1.879 0.920 8.319 1.00 84.75 105 GLU A N 1
ATOM 774 C CA . GLU A 1 105 ? 2.975 0.060 8.797 1.00 84.75 105 GLU A CA 1
ATOM 775 C C . GLU A 1 105 ? 2.669 -0.637 10.154 1.00 84.75 105 GLU A C 1
ATOM 777 O O . GLU A 1 105 ? 3.172 -0.231 11.206 1.00 84.75 105 GLU A O 1
ATOM 782 N N . PRO A 1 106 ? 1.871 -1.727 10.153 1.00 86.81 106 PRO A N 1
ATOM 783 C CA . PRO A 1 106 ? 1.339 -2.351 11.371 1.00 86.81 106 PRO A CA 1
ATOM 784 C C . PRO A 1 106 ? 2.393 -3.045 12.252 1.00 86.81 106 PRO A C 1
ATOM 786 O O . PRO A 1 106 ? 2.089 -3.430 13.374 1.00 86.81 106 PRO A O 1
ATOM 789 N N . ALA A 1 107 ? 3.633 -3.193 11.772 1.00 84.62 107 ALA A N 1
ATOM 790 C CA . ALA A 1 107 ? 4.786 -3.653 12.551 1.00 84.62 107 ALA A CA 1
ATOM 791 C C . ALA A 1 107 ? 4.665 -5.074 13.150 1.00 84.62 107 ALA A C 1
ATOM 793 O O . ALA A 1 107 ? 5.327 -5.378 14.142 1.00 84.62 107 ALA A O 1
ATOM 794 N N . LEU A 1 108 ? 3.883 -5.960 12.522 1.00 78.69 108 LEU A N 1
ATOM 795 C CA . LEU A 1 108 ? 3.623 -7.330 13.002 1.00 78.69 108 LEU A CA 1
ATOM 796 C C . LEU A 1 108 ? 4.835 -8.275 12.887 1.00 78.69 108 LEU A C 1
ATOM 798 O O . LEU A 1 108 ? 4.919 -9.272 13.592 1.00 78.69 108 LEU A O 1
ATOM 802 N N . ALA A 1 109 ? 5.790 -7.968 12.002 1.00 67.12 109 ALA A N 1
ATOM 803 C CA . ALA A 1 109 ? 6.956 -8.811 11.711 1.00 67.12 109 ALA A CA 1
ATOM 804 C C . ALA A 1 109 ? 8.265 -8.005 11.759 1.00 67.12 109 ALA A C 1
ATOM 806 O O . ALA A 1 109 ? 8.971 -7.876 10.753 1.00 67.12 109 ALA A O 1
ATOM 807 N N . ARG A 1 110 ? 8.568 -7.374 12.901 1.00 66.19 110 ARG A N 1
ATOM 808 C CA . ARG A 1 110 ? 9.728 -6.478 13.024 1.00 66.19 110 ARG A CA 1
ATOM 809 C C . ARG A 1 110 ? 11.034 -7.283 13.182 1.00 66.19 110 ARG A C 1
ATOM 811 O O . ARG A 1 110 ? 11.169 -8.021 14.153 1.00 66.19 110 ARG A O 1
ATOM 818 N N . PRO A 1 111 ? 12.023 -7.148 12.277 1.00 51.03 111 PRO A N 1
ATOM 819 C CA . PRO A 1 111 ? 13.324 -7.788 12.464 1.00 51.03 111 PRO A CA 1
ATOM 820 C C . PRO A 1 111 ? 14.050 -7.172 13.670 1.00 51.03 111 PRO A C 1
ATOM 822 O O . PRO A 1 111 ? 14.182 -5.951 13.736 1.00 51.03 111 PRO A O 1
ATOM 825 N N . GLY A 1 112 ? 14.529 -8.002 14.601 1.00 52.53 112 GLY A N 1
ATOM 826 C CA . GLY A 1 112 ? 15.401 -7.569 15.703 1.00 52.53 112 GLY A CA 1
ATOM 827 C C . GLY A 1 112 ? 14.713 -6.964 16.936 1.00 52.53 112 GLY A C 1
ATOM 828 O O . GLY A 1 112 ? 15.393 -6.361 17.759 1.00 52.53 112 GLY A O 1
ATOM 829 N N . GLY A 1 113 ? 13.395 -7.110 17.099 1.00 57.41 113 GLY A N 1
ATOM 830 C CA . GLY A 1 113 ? 12.695 -6.677 18.314 1.00 57.41 113 GLY A CA 1
ATOM 831 C C . GLY A 1 113 ? 11.249 -7.172 18.374 1.00 57.41 113 GLY A C 1
ATOM 832 O O . GLY A 1 113 ? 10.771 -7.742 17.392 1.00 57.41 113 GLY A O 1
ATOM 833 N N . PRO A 1 114 ? 10.536 -6.960 19.496 1.00 64.00 114 PRO A N 1
ATOM 834 C CA . PRO A 1 114 ? 9.134 -7.343 19.596 1.00 64.00 114 PRO A CA 1
ATOM 835 C C . PRO A 1 114 ? 8.302 -6.485 18.631 1.00 64.00 114 PRO A C 1
ATOM 837 O O . PRO A 1 114 ? 8.315 -5.252 18.696 1.00 64.00 114 PRO A O 1
ATOM 840 N N . GLY A 1 115 ? 7.645 -7.144 17.674 1.00 81.69 115 GLY A N 1
ATOM 841 C CA . GLY A 1 115 ? 6.626 -6.534 16.821 1.00 81.69 115 GLY A CA 1
ATOM 842 C C . GLY A 1 115 ? 5.325 -6.288 17.588 1.00 81.69 115 GLY A C 1
ATOM 843 O O . GLY A 1 115 ? 5.217 -6.616 18.768 1.00 81.69 115 GLY A O 1
ATOM 844 N N . VAL A 1 116 ? 4.333 -5.712 16.912 1.00 89.38 116 VAL A N 1
ATOM 845 C CA . VAL A 1 116 ? 2.966 -5.654 17.449 1.00 89.38 116 VAL A CA 1
ATOM 846 C C . VAL A 1 116 ? 2.368 -7.058 17.413 1.00 89.38 116 VAL A C 1
ATOM 848 O O . VAL A 1 116 ? 2.498 -7.757 16.409 1.00 89.38 116 VAL A O 1
ATOM 851 N N . ASP A 1 117 ? 1.718 -7.462 18.502 1.00 91.62 117 ASP A N 1
ATOM 852 C CA . ASP A 1 117 ? 0.994 -8.729 18.553 1.00 91.62 117 ASP A CA 1
ATOM 853 C C . ASP A 1 117 ? -0.228 -8.686 17.606 1.00 91.62 117 ASP A C 1
ATOM 855 O O . ASP A 1 117 ? -1.055 -7.773 17.724 1.00 91.62 117 ASP A O 1
ATOM 859 N N . PRO A 1 118 ? -0.367 -9.633 16.657 1.00 92.38 118 PRO A N 1
ATOM 860 C CA . PRO A 1 118 ? -1.486 -9.640 15.713 1.00 92.38 118 PRO A CA 1
ATOM 861 C C . PRO A 1 118 ? -2.864 -9.772 16.375 1.00 92.38 118 PRO A C 1
ATOM 863 O O . PRO A 1 118 ? -3.829 -9.196 15.872 1.00 92.38 118 PRO A O 1
ATOM 866 N N . GLY A 1 119 ? -2.958 -10.490 17.500 1.00 93.19 119 GLY A N 1
ATOM 867 C CA . GLY A 1 119 ? -4.195 -10.648 18.263 1.00 93.19 119 GLY A CA 1
ATOM 868 C C . GLY A 1 119 ? -4.616 -9.343 18.932 1.00 93.19 119 GLY A C 1
ATOM 869 O O . GLY A 1 119 ? -5.747 -8.898 18.745 1.00 93.19 119 GLY A O 1
ATOM 870 N N . LEU A 1 120 ? -3.689 -8.666 19.618 1.00 93.62 120 LEU A N 1
ATOM 871 C CA . LEU A 1 120 ? -3.941 -7.347 20.211 1.00 93.62 120 LEU A CA 1
ATOM 872 C C . LEU A 1 120 ? -4.334 -6.311 19.156 1.00 93.62 120 LEU A C 1
ATOM 874 O O . LEU A 1 120 ? -5.241 -5.509 19.394 1.00 93.62 120 LEU A O 1
ATOM 878 N N . LEU A 1 121 ? -3.687 -6.335 17.985 1.00 95.62 121 LEU A N 1
ATOM 879 C CA . LEU A 1 121 ? -4.073 -5.462 16.882 1.00 95.62 121 LEU A CA 1
ATOM 880 C C . LEU A 1 121 ? -5.510 -5.753 16.432 1.00 95.62 121 LEU A C 1
ATOM 882 O O . LEU A 1 121 ? -6.302 -4.820 16.323 1.00 95.62 121 LEU A O 1
ATOM 886 N N . ALA A 1 122 ? -5.864 -7.020 16.204 1.00 95.62 122 ALA A N 1
ATOM 887 C CA . ALA A 1 122 ? -7.210 -7.411 15.789 1.00 95.62 122 ALA A CA 1
ATOM 888 C C . ALA A 1 122 ? -8.289 -6.998 16.804 1.00 95.62 122 ALA A C 1
ATOM 890 O O . ALA A 1 122 ? -9.308 -6.426 16.414 1.00 95.62 122 ALA A O 1
ATOM 891 N N . GLU A 1 123 ? -8.045 -7.188 18.102 1.00 95.12 123 GLU A N 1
ATOM 892 C CA . GLU A 1 123 ? -8.952 -6.707 19.149 1.00 95.12 123 GLU A CA 1
ATOM 893 C C . GLU A 1 123 ? -9.094 -5.180 19.140 1.00 95.12 123 GLU A C 1
ATOM 895 O O . GLU A 1 123 ? -10.191 -4.646 19.301 1.00 95.12 123 GLU A O 1
ATOM 900 N N . GLY A 1 124 ? -7.990 -4.452 18.958 1.00 96.00 124 GLY A N 1
ATOM 901 C CA . GLY A 1 124 ? -8.012 -2.996 18.841 1.00 96.00 124 GLY A CA 1
ATOM 902 C C . GLY A 1 124 ? -8.825 -2.514 17.637 1.00 96.00 124 GLY A C 1
ATOM 903 O O . GLY A 1 124 ? -9.589 -1.557 17.759 1.00 96.00 124 GLY A O 1
ATOM 904 N N . LEU A 1 125 ? -8.712 -3.199 16.495 1.00 96.25 125 LEU A N 1
ATOM 905 C CA . LEU A 1 125 ? -9.508 -2.922 15.295 1.00 96.25 125 LEU A CA 1
ATOM 906 C C . LEU A 1 125 ? -11.000 -3.175 15.546 1.00 96.25 125 LEU A C 1
ATOM 908 O O . LEU A 1 125 ? -11.827 -2.351 15.159 1.00 96.25 125 LEU A O 1
ATOM 912 N N . GLN A 1 126 ? -11.344 -4.248 16.265 1.00 94.75 126 GLN A N 1
ATOM 913 C CA . GLN A 1 126 ? -12.728 -4.509 16.656 1.00 94.75 126 GLN A CA 1
ATOM 914 C C . GLN A 1 126 ? -13.275 -3.395 17.557 1.00 94.75 126 GLN A C 1
ATOM 916 O O . GLN A 1 126 ? -14.357 -2.882 17.297 1.00 94.75 126 GLN A O 1
ATOM 921 N N . ARG A 1 127 ? -12.499 -2.922 18.542 1.00 95.38 127 ARG A N 1
ATOM 922 C CA . ARG A 1 127 ? -12.907 -1.793 19.401 1.00 95.38 127 ARG A CA 1
ATOM 923 C C . ARG A 1 127 ? -13.128 -0.495 18.613 1.00 95.38 127 ARG A C 1
ATOM 925 O O . ARG A 1 127 ? -13.993 0.294 18.978 1.00 95.38 127 ARG A O 1
ATOM 932 N N . ILE A 1 128 ? -12.355 -0.253 17.548 1.00 95.25 128 ILE A N 1
ATOM 933 C CA . ILE A 1 128 ? -12.579 0.885 16.636 1.00 95.25 128 ILE A CA 1
ATOM 934 C C . ILE A 1 128 ? -13.922 0.730 15.917 1.00 95.25 128 ILE A C 1
ATOM 936 O O . ILE A 1 128 ? -14.688 1.692 15.864 1.00 95.25 128 ILE A O 1
ATOM 940 N N . ARG A 1 129 ? -14.221 -0.475 15.416 1.00 91.88 129 ARG A N 1
ATOM 941 C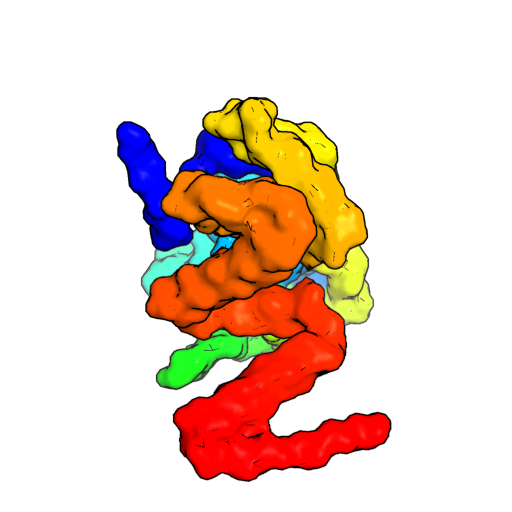 CA . ARG A 1 129 ? -15.508 -0.792 14.784 1.00 91.88 129 ARG A CA 1
ATOM 942 C C . ARG A 1 129 ? -16.680 -0.617 15.746 1.00 91.88 129 ARG A C 1
ATOM 944 O O . ARG A 1 129 ? -17.670 0.010 15.379 1.00 91.88 129 ARG A O 1
ATOM 951 N N . ASP A 1 130 ? -16.556 -1.116 16.971 1.00 92.75 130 ASP A N 1
ATOM 952 C CA . ASP A 1 130 ? -17.60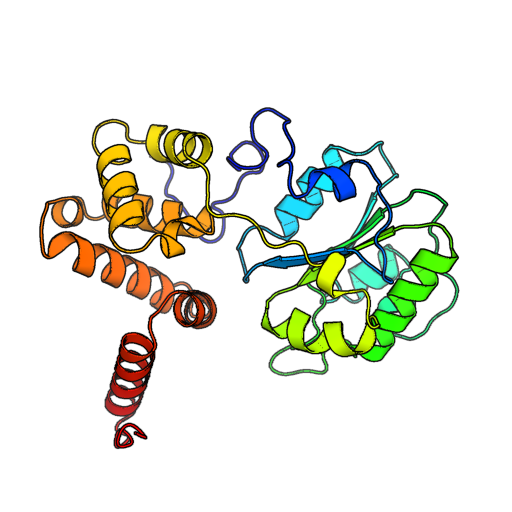2 -1.026 17.997 1.00 92.75 130 ASP A CA 1
ATOM 953 C C . ASP A 1 130 ? -17.895 0.430 18.404 1.00 92.75 130 ASP A C 1
ATOM 955 O O . ASP A 1 130 ? -19.012 0.755 18.798 1.00 92.75 130 ASP A O 1
ATOM 959 N N . ALA A 1 131 ? -16.915 1.329 18.257 1.00 93.19 131 ALA A N 1
ATOM 960 C CA . ALA A 1 131 ? -17.076 2.770 18.451 1.00 93.19 131 ALA A CA 1
ATOM 961 C C . ALA A 1 131 ? -17.696 3.501 17.234 1.00 93.19 131 ALA A C 1
ATOM 963 O O . ALA A 1 131 ? -17.762 4.730 17.222 1.00 93.19 131 ALA A O 1
ATOM 964 N N . GLY A 1 132 ? -18.133 2.772 16.200 1.00 89.94 132 GLY A N 1
ATOM 965 C CA . GLY A 1 132 ? -18.761 3.324 14.993 1.00 89.94 132 GLY A CA 1
ATOM 966 C C . GLY A 1 132 ? -17.778 3.864 13.946 1.00 89.94 132 GLY A C 1
ATOM 967 O O . GLY A 1 132 ? -18.199 4.463 12.953 1.00 89.94 132 GLY A O 1
ATOM 968 N N . ALA A 1 133 ? -16.474 3.664 14.141 1.00 93.88 133 ALA A N 1
ATOM 969 C CA . ALA A 1 133 ? -15.443 4.053 13.186 1.00 93.88 133 ALA A CA 1
ATOM 970 C C . ALA A 1 133 ? -15.031 2.874 12.291 1.00 93.88 133 ALA A C 1
ATOM 972 O O . ALA A 1 133 ? -15.217 1.707 12.616 1.00 93.88 133 ALA A O 1
ATOM 973 N N . CYS A 1 134 ? -14.427 3.174 11.146 1.00 93.31 134 CYS A N 1
ATOM 974 C CA . CYS A 1 134 ? -13.828 2.173 10.269 1.00 93.31 134 CYS A CA 1
ATOM 975 C C . CYS A 1 134 ? -12.315 2.135 10.471 1.00 93.31 134 CYS A C 1
ATOM 977 O O . CYS A 1 134 ? -11.682 3.170 10.681 1.00 93.31 134 CYS A O 1
ATOM 979 N N . ALA A 1 135 ? -11.713 0.958 10.327 1.00 96.25 135 ALA A N 1
ATOM 980 C CA . ALA A 1 135 ? -10.266 0.818 10.272 1.00 96.25 135 ALA A CA 1
ATOM 981 C C . ALA A 1 135 ? -9.801 0.363 8.884 1.00 96.25 135 ALA A C 1
ATOM 983 O O . ALA A 1 135 ? -10.450 -0.450 8.225 1.00 96.25 135 ALA A O 1
ATOM 984 N N . LEU A 1 136 ? -8.651 0.879 8.460 1.00 96.62 136 LEU A N 1
ATOM 985 C CA . LEU A 1 136 ? -7.910 0.461 7.277 1.00 96.62 136 LEU A CA 1
ATOM 986 C C . LEU A 1 136 ? -6.493 0.085 7.701 1.00 96.62 136 LEU A C 1
ATOM 988 O O . LEU A 1 136 ? -5.755 0.929 8.211 1.00 96.62 136 LEU A O 1
ATOM 992 N N . VAL A 1 137 ? -6.089 -1.153 7.434 1.00 96.12 137 VAL A N 1
ATOM 993 C CA . VAL A 1 137 ? -4.728 -1.627 7.691 1.00 96.12 137 VAL A CA 1
ATOM 994 C C . VAL A 1 137 ? -3.953 -1.716 6.385 1.00 96.12 137 VAL A C 1
ATOM 996 O O . VAL A 1 137 ? -4.369 -2.388 5.440 1.00 96.12 137 VAL A O 1
ATOM 999 N N . LEU A 1 138 ? -2.800 -1.051 6.339 1.00 92.50 138 LEU A N 1
ATOM 1000 C CA . LEU A 1 138 ? -1.892 -1.081 5.199 1.00 92.50 138 LEU A CA 1
ATOM 1001 C C . LEU A 1 138 ? -0.757 -2.073 5.462 1.00 92.50 138 LEU A C 1
ATOM 1003 O O . LEU A 1 138 ? 0.284 -1.719 6.018 1.00 92.50 138 LEU A O 1
ATOM 1007 N N . ALA A 1 139 ? -0.945 -3.318 5.036 1.00 87.69 139 ALA A N 1
ATOM 1008 C CA . ALA A 1 139 ? -0.052 -4.426 5.357 1.00 87.69 139 ALA A CA 1
ATOM 1009 C C . ALA A 1 139 ? 0.759 -4.901 4.147 1.00 87.69 139 ALA A C 1
ATOM 1011 O O . ALA A 1 139 ? 0.301 -4.895 3.005 1.00 87.69 139 ALA A O 1
ATOM 1012 N N . THR A 1 140 ? 1.969 -5.385 4.402 1.00 83.19 140 THR A N 1
ATOM 1013 C CA . THR A 1 140 ? 2.677 -6.273 3.472 1.00 83.19 140 THR A CA 1
ATOM 1014 C C . THR A 1 140 ? 2.011 -7.651 3.409 1.00 83.19 140 THR A C 1
ATOM 1016 O O . THR A 1 140 ? 1.276 -8.009 4.326 1.00 83.19 140 THR A O 1
ATOM 1019 N N . PRO A 1 141 ? 2.282 -8.478 2.379 1.00 80.75 141 PRO A N 1
ATOM 1020 C CA . PRO A 1 141 ? 1.788 -9.857 2.350 1.00 80.75 141 PRO A CA 1
ATOM 1021 C C . PRO A 1 141 ? 2.172 -10.673 3.594 1.00 80.75 141 PRO A C 1
ATOM 1023 O O . PRO A 1 141 ? 1.354 -11.433 4.099 1.00 80.75 141 PRO A O 1
ATOM 1026 N N . ALA A 1 142 ? 3.384 -10.476 4.125 1.00 76.75 142 ALA A N 1
ATOM 1027 C CA . ALA A 1 142 ? 3.838 -11.146 5.343 1.00 76.75 142 ALA A CA 1
ATOM 1028 C C . ALA A 1 142 ? 3.055 -10.686 6.583 1.00 76.75 142 ALA A C 1
ATOM 1030 O O . ALA A 1 142 ? 2.616 -11.510 7.375 1.00 76.75 142 ALA A O 1
ATOM 1031 N N . GLU A 1 143 ? 2.827 -9.379 6.733 1.00 84.75 143 GLU A N 1
ATOM 1032 C CA . GLU A 1 143 ? 2.008 -8.840 7.828 1.00 84.75 143 GLU A CA 1
ATOM 1033 C C . GLU A 1 143 ? 0.537 -9.260 7.693 1.00 84.75 143 GLU A C 1
ATOM 1035 O O . GLU A 1 143 ? -0.100 -9.602 8.681 1.00 84.75 143 GLU A O 1
ATOM 1040 N N . SER A 1 144 ? 0.007 -9.304 6.469 1.00 85.94 144 SER A N 1
ATOM 1041 C CA . SER A 1 144 ? -1.342 -9.800 6.191 1.00 85.94 144 SER A CA 1
ATOM 1042 C C . SER A 1 144 ? -1.498 -11.264 6.592 1.00 85.94 144 SER A C 1
ATOM 1044 O O . SER A 1 144 ? -2.495 -11.598 7.224 1.00 85.94 144 SER A O 1
ATOM 1046 N N . ALA A 1 145 ? -0.519 -12.119 6.281 1.00 83.19 145 ALA A N 1
ATOM 1047 C CA . ALA A 1 145 ? -0.542 -13.527 6.669 1.00 83.19 145 ALA A CA 1
ATOM 1048 C C . ALA A 1 145 ? -0.565 -13.722 8.195 1.00 83.19 145 ALA A C 1
ATOM 1050 O O . ALA A 1 145 ? -1.163 -14.682 8.671 1.00 83.19 145 ALA A O 1
ATOM 1051 N N . LEU A 1 146 ? 0.047 -12.804 8.952 1.00 86.31 146 LEU A N 1
ATOM 1052 C CA . LEU A 1 146 ? 0.009 -12.809 10.416 1.00 86.31 146 LEU A CA 1
ATOM 1053 C C . LEU A 1 146 ? -1.318 -12.287 10.976 1.00 86.31 146 LEU A C 1
ATOM 1055 O O . LEU A 1 146 ? -1.776 -12.791 11.990 1.00 86.31 146 LEU A O 1
ATOM 1059 N N . LEU A 1 147 ? -1.932 -11.286 10.339 1.00 91.56 147 LEU A N 1
ATOM 1060 C CA . LEU A 1 147 ? -3.130 -10.624 10.865 1.00 91.56 147 LEU A CA 1
ATOM 1061 C C . LEU A 1 147 ? -4.440 -11.335 10.508 1.00 91.56 147 LEU A C 1
ATOM 1063 O O . LEU A 1 147 ? -5.331 -11.433 11.344 1.00 91.56 147 LEU A O 1
ATOM 1067 N N . VAL A 1 148 ? -4.567 -11.820 9.268 1.00 89.19 148 VAL A N 1
ATOM 1068 C CA . VAL A 1 148 ? -5.800 -12.421 8.722 1.00 89.19 148 VAL A CA 1
ATOM 1069 C C . VAL A 1 148 ? -6.421 -13.494 9.630 1.00 89.19 148 VAL A C 1
ATOM 1071 O O . VAL A 1 148 ? -7.636 -13.437 9.814 1.00 89.19 148 VAL A O 1
ATOM 1074 N N . PRO A 1 149 ? -5.653 -14.411 10.257 1.00 91.31 149 PRO A N 1
ATOM 1075 C CA . PRO A 1 149 ? -6.217 -15.414 11.165 1.00 91.31 149 PRO A CA 1
ATOM 1076 C C . PRO A 1 149 ? -6.999 -14.840 12.357 1.00 91.31 149 PRO A C 1
ATOM 1078 O O . PRO A 1 149 ? -7.841 -15.534 12.918 1.00 91.31 149 PRO A O 1
ATOM 1081 N N . HIS A 1 150 ? -6.745 -13.583 12.735 1.00 93.44 150 HIS A N 1
ATOM 1082 C CA . HIS A 1 150 ? -7.358 -12.927 13.891 1.00 93.44 150 HIS A CA 1
ATOM 1083 C C . HIS A 1 150 ? -8.552 -12.025 13.533 1.00 93.44 150 HIS A C 1
ATOM 1085 O O . HIS A 1 150 ? -9.241 -11.555 14.432 1.00 93.44 150 HIS A O 1
ATOM 1091 N N . LEU A 1 151 ? -8.818 -11.771 12.243 1.00 86.44 151 LEU A N 1
ATOM 1092 C CA . LEU A 1 151 ? -9.860 -10.830 11.789 1.00 86.44 151 LEU A CA 1
ATOM 1093 C C . LEU A 1 151 ? -11.223 -11.485 11.502 1.00 86.44 151 LEU A C 1
ATOM 1095 O O . LEU A 1 151 ? -12.175 -10.795 11.134 1.00 86.44 151 LEU A O 1
ATOM 1099 N N . GLY A 1 152 ? -11.326 -12.802 11.682 1.00 80.81 152 GLY A N 1
ATOM 1100 C CA . GLY A 1 152 ? -12.558 -13.561 11.478 1.00 80.81 152 GLY A CA 1
ATOM 1101 C C . GLY A 1 152 ? -12.785 -14.024 10.030 1.00 80.81 152 GLY A C 1
ATOM 1102 O O . GLY A 1 152 ? -11.983 -13.745 9.138 1.00 80.81 152 GLY A O 1
ATOM 1103 N N . PRO A 1 153 ? -13.874 -14.772 9.780 1.00 73.62 153 PRO A N 1
ATOM 1104 C CA . PRO A 1 153 ? -14.082 -15.511 8.530 1.00 73.62 153 PRO A CA 1
ATOM 1105 C C . PRO A 1 153 ? -14.389 -14.632 7.308 1.00 73.62 153 PRO A C 1
ATOM 1107 O O . PRO A 1 153 ? -14.112 -15.046 6.184 1.00 73.62 153 PRO A O 1
ATOM 1110 N N . ASP A 1 154 ? -14.926 -13.425 7.505 1.00 75.00 154 ASP A N 1
ATOM 1111 C CA . ASP A 1 154 ? -15.316 -12.529 6.407 1.00 75.00 154 ASP A CA 1
ATOM 1112 C C . ASP A 1 154 ? -14.168 -11.670 5.865 1.00 75.00 154 ASP A C 1
ATOM 1114 O O . ASP A 1 154 ? -14.308 -11.075 4.793 1.00 75.00 154 ASP A O 1
ATOM 1118 N N . VAL A 1 155 ? -13.003 -11.661 6.530 1.00 76.69 155 VAL A N 1
ATOM 1119 C CA . VAL A 1 155 ? -11.851 -10.847 6.113 1.00 76.69 155 VAL A CA 1
ATOM 1120 C C . VAL A 1 155 ? -11.454 -11.019 4.640 1.00 76.69 155 VAL A C 1
ATOM 1122 O O . VAL A 1 155 ? -11.117 -10.004 4.033 1.00 76.69 155 VAL A O 1
ATOM 1125 N N . PRO A 1 156 ? -11.531 -12.203 3.981 1.00 68.56 156 PRO A N 1
ATOM 1126 C CA . PRO A 1 156 ? -11.153 -12.318 2.571 1.00 68.56 156 PRO A CA 1
ATOM 1127 C C . PRO A 1 156 ? -11.950 -11.399 1.635 1.00 68.56 156 PRO A C 1
ATOM 1129 O O . PRO A 1 156 ? -11.441 -11.054 0.570 1.00 68.56 156 PRO A O 1
ATOM 1132 N N . ARG A 1 157 ? -13.167 -10.986 2.023 1.00 67.75 157 ARG A N 1
ATOM 1133 C CA . ARG A 1 157 ? -14.023 -10.057 1.262 1.00 67.75 157 ARG A CA 1
ATOM 1134 C C . ARG A 1 157 ? -13.582 -8.598 1.391 1.00 67.75 157 ARG A C 1
ATOM 1136 O O . ARG A 1 157 ? -13.893 -7.795 0.518 1.00 67.75 157 ARG A O 1
ATOM 1143 N N . ASP A 1 158 ? -12.827 -8.280 2.440 1.00 76.62 158 ASP A N 1
ATOM 1144 C CA . ASP A 1 158 ? -12.336 -6.933 2.749 1.00 76.62 158 ASP A CA 1
ATOM 1145 C C . ASP A 1 158 ? -10.844 -6.758 2.426 1.00 76.62 158 ASP A C 1
ATOM 1147 O O . ASP A 1 158 ? -10.244 -5.717 2.717 1.00 76.62 158 ASP A O 1
ATOM 1151 N N . VAL A 1 159 ? -10.225 -7.782 1.826 1.00 80.19 159 VAL A N 1
ATOM 1152 C CA . VAL A 1 159 ? -8.851 -7.708 1.330 1.00 80.19 159 VAL A CA 1
ATOM 1153 C C . VAL A 1 159 ? -8.829 -6.980 -0.008 1.00 80.19 159 VAL A C 1
ATOM 1155 O O . VAL A 1 159 ? -9.270 -7.494 -1.035 1.00 80.19 159 VAL A O 1
ATOM 1158 N N . LEU A 1 160 ? -8.216 -5.804 -0.010 1.00 81.31 160 LEU A N 1
ATOM 1159 C CA . LEU A 1 160 ? -7.997 -4.985 -1.190 1.00 81.31 160 LEU A CA 1
ATOM 1160 C C . LEU A 1 160 ? -6.560 -5.171 -1.680 1.00 81.31 160 LEU A C 1
ATOM 1162 O O . LEU A 1 160 ? -5.588 -4.902 -0.969 1.00 81.31 160 LEU A O 1
ATOM 1166 N N . ARG A 1 161 ? -6.413 -5.630 -2.921 1.00 80.81 161 ARG 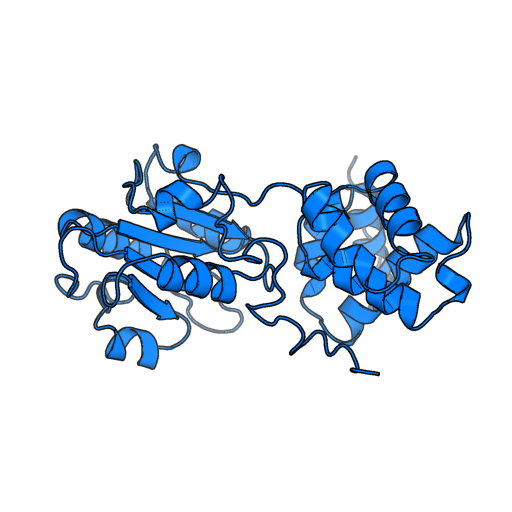A N 1
ATOM 1167 C CA . ARG A 1 161 ? -5.119 -5.735 -3.606 1.00 80.81 161 ARG A CA 1
ATOM 1168 C C . ARG A 1 161 ? -5.120 -4.749 -4.770 1.00 80.81 161 ARG A C 1
ATOM 1170 O O . ARG A 1 161 ? -6.084 -4.771 -5.536 1.00 80.81 161 ARG A O 1
ATOM 1177 N N . PRO A 1 162 ? -4.086 -3.902 -4.928 1.00 73.62 162 PRO A N 1
ATOM 1178 C CA . PRO A 1 162 ? -4.011 -3.039 -6.095 1.00 73.62 162 PRO A CA 1
ATOM 1179 C C . PRO A 1 162 ? -4.036 -3.887 -7.373 1.00 73.62 162 PRO A C 1
ATOM 1181 O O . PRO A 1 162 ? -3.323 -4.898 -7.435 1.00 73.62 162 PRO A O 1
ATOM 1184 N N . PRO A 1 163 ? -4.829 -3.500 -8.382 1.00 69.19 163 PRO A N 1
ATOM 1185 C CA . PRO A 1 163 ? -4.761 -4.128 -9.689 1.00 69.19 163 PRO A CA 1
ATOM 1186 C C . PRO A 1 163 ? -3.396 -3.858 -10.342 1.00 69.19 163 PRO A C 1
ATOM 1188 O O . PRO A 1 163 ? -2.602 -3.039 -9.873 1.00 69.19 163 PRO A O 1
ATOM 1191 N N . VAL A 1 164 ? -3.122 -4.567 -11.439 1.00 72.75 164 VAL A N 1
ATOM 1192 C CA . VAL A 1 164 ? -2.076 -4.153 -12.387 1.00 72.75 164 VAL A CA 1
ATOM 1193 C C . VAL A 1 164 ? -2.375 -2.722 -12.839 1.00 72.75 164 VAL A C 1
ATOM 1195 O O . VAL A 1 164 ? -3.546 -2.364 -12.965 1.00 72.75 164 VAL A O 1
ATOM 1198 N N . LEU A 1 165 ? -1.328 -1.934 -13.084 1.00 73.38 165 LEU A N 1
ATOM 1199 C CA . LEU A 1 165 ? -1.464 -0.607 -13.664 1.00 73.38 165 LEU A CA 1
ATOM 1200 C C . LEU A 1 165 ? -2.263 -0.679 -14.966 1.00 73.38 165 LEU A C 1
ATOM 1202 O O . LEU A 1 165 ? -1.948 -1.480 -15.853 1.00 73.38 165 LEU A O 1
ATOM 1206 N N . ASP A 1 166 ? -3.286 0.160 -15.080 1.00 74.44 166 ASP A N 1
ATOM 1207 C CA . ASP A 1 166 ? -4.087 0.238 -16.295 1.00 74.44 166 ASP A CA 1
ATOM 1208 C C . ASP A 1 166 ? -3.317 0.916 -17.448 1.00 74.44 166 ASP A C 1
ATOM 1210 O O . ASP A 1 166 ? -2.191 1.406 -17.292 1.00 74.44 166 ASP A O 1
ATOM 1214 N N . ALA A 1 167 ? -3.900 0.905 -18.650 1.00 79.19 167 ALA A N 1
ATOM 1215 C CA . ALA A 1 167 ? -3.269 1.493 -19.829 1.00 79.19 167 ALA A CA 1
ATOM 1216 C C . ALA A 1 167 ? -3.010 3.001 -19.664 1.00 79.19 167 ALA A C 1
ATOM 1218 O O . ALA A 1 167 ? -1.927 3.468 -20.004 1.00 79.19 167 ALA A O 1
ATOM 1219 N N . GLY A 1 168 ? -3.946 3.748 -19.072 1.00 76.94 168 GLY A N 1
ATOM 1220 C CA . GLY A 1 168 ? -3.800 5.190 -18.873 1.00 76.94 168 GLY A CA 1
ATOM 1221 C C . GLY A 1 168 ? -2.762 5.534 -17.803 1.00 76.94 168 GLY A C 1
ATOM 1222 O O . GLY A 1 168 ? -2.033 6.516 -17.923 1.00 76.94 168 GLY A O 1
ATOM 1223 N N . GLU A 1 169 ? -2.678 4.734 -16.745 1.00 76.88 169 GLU A N 1
ATOM 1224 C CA . GLU A 1 169 ? -1.630 4.779 -15.728 1.00 76.88 169 GLU A CA 1
ATOM 1225 C C . GLU A 1 169 ? -0.253 4.550 -16.352 1.00 76.88 169 GLU A C 1
ATOM 1227 O O . GLU A 1 169 ? 0.659 5.360 -16.169 1.00 76.88 169 GLU A O 1
ATOM 1232 N N . CYS A 1 170 ? -0.131 3.498 -17.158 1.00 81.62 170 CYS A N 1
ATOM 1233 C CA . CYS A 1 170 ? 1.071 3.185 -17.917 1.00 81.62 170 CYS A CA 1
ATOM 1234 C C . CYS A 1 170 ? 1.477 4.318 -18.876 1.00 81.62 170 CYS A C 1
ATOM 1236 O O . CYS A 1 170 ? 2.644 4.709 -18.904 1.00 81.62 170 CYS A O 1
ATOM 1238 N N . GLU A 1 171 ? 0.524 4.874 -19.628 1.00 83.38 171 GLU A N 1
ATOM 1239 C CA . GLU A 1 171 ? 0.739 6.002 -20.543 1.00 83.38 171 GLU A CA 1
ATOM 1240 C C . GLU A 1 171 ? 1.245 7.243 -19.806 1.00 83.38 171 GLU A C 1
ATOM 1242 O O . GLU A 1 171 ? 2.223 7.851 -20.240 1.00 83.38 171 GLU A O 1
ATOM 1247 N N . ARG A 1 172 ? 0.645 7.595 -18.660 1.00 78.81 172 ARG A N 1
ATOM 1248 C CA . ARG A 1 172 ? 1.092 8.738 -17.846 1.00 78.81 172 ARG A CA 1
ATOM 1249 C C . ARG A 1 172 ? 2.538 8.581 -17.381 1.00 78.81 172 ARG A C 1
ATOM 1251 O O . ARG A 1 172 ? 3.288 9.552 -17.421 1.00 78.81 172 ARG A O 1
ATOM 1258 N N . MET A 1 173 ? 2.941 7.378 -16.971 1.00 79.50 173 MET A N 1
ATOM 1259 C CA . MET A 1 173 ? 4.333 7.115 -16.584 1.00 79.50 173 MET A CA 1
ATOM 1260 C C . MET A 1 173 ? 5.279 7.164 -17.789 1.00 79.50 173 MET A C 1
ATOM 1262 O O . MET A 1 173 ? 6.359 7.751 -17.718 1.00 79.50 173 MET A O 1
ATOM 1266 N N . ALA A 1 174 ? 4.863 6.596 -18.921 1.00 84.62 174 ALA A N 1
ATOM 1267 C CA . ALA A 1 174 ? 5.650 6.585 -20.149 1.00 84.62 174 ALA A CA 1
ATOM 1268 C C . ALA A 1 174 ? 5.781 7.974 -20.805 1.00 84.62 174 ALA A C 1
ATOM 1270 O O . ALA A 1 174 ? 6.758 8.230 -21.510 1.00 84.62 174 ALA A O 1
ATOM 1271 N N . ALA A 1 175 ? 4.847 8.893 -20.543 1.00 82.56 175 ALA A N 1
ATOM 1272 C CA . ALA A 1 175 ? 4.812 10.233 -21.130 1.00 82.56 175 ALA A CA 1
ATOM 1273 C C . ALA A 1 175 ? 6.057 11.084 -20.828 1.00 82.56 175 ALA A C 1
ATOM 1275 O O . ALA A 1 175 ? 6.333 12.034 -21.558 1.00 82.56 175 ALA A O 1
ATOM 1276 N N . ARG A 1 176 ? 6.846 10.736 -19.800 1.00 76.25 176 ARG A N 1
ATOM 1277 C CA . ARG A 1 176 ? 8.132 11.396 -19.509 1.00 76.25 176 ARG A CA 1
ATOM 1278 C C . ARG A 1 176 ? 9.172 11.205 -20.622 1.00 76.25 176 ARG A C 1
ATOM 1280 O O . ARG A 1 176 ? 10.095 12.004 -20.746 1.00 76.25 176 ARG A O 1
ATOM 1287 N N . ALA A 1 177 ? 9.037 10.135 -21.406 1.00 82.69 177 ALA A N 1
ATOM 1288 C CA . ALA A 1 177 ? 9.953 9.769 -22.477 1.00 82.69 177 ALA A CA 1
ATOM 1289 C C . ALA A 1 177 ? 9.188 9.132 -23.657 1.00 82.69 177 ALA A C 1
ATOM 1291 O O . ALA A 1 177 ? 9.332 7.931 -23.927 1.00 82.69 177 ALA A O 1
ATOM 1292 N N . PRO A 1 178 ? 8.366 9.926 -24.369 1.00 86.06 178 PRO A N 1
ATOM 1293 C CA . PRO A 1 178 ? 7.413 9.433 -25.368 1.00 86.06 178 PRO A CA 1
ATOM 1294 C C . PRO A 1 178 ? 8.074 8.673 -26.525 1.00 86.06 178 PRO A C 1
ATOM 1296 O O . PRO A 1 178 ? 7.450 7.823 -27.150 1.00 86.06 178 PRO A O 1
ATOM 1299 N N . GLN A 1 179 ? 9.349 8.942 -26.790 1.00 89.12 179 GLN A N 1
ATOM 1300 C CA . GLN A 1 179 ? 10.113 8.361 -27.886 1.00 89.12 179 GLN A CA 1
ATOM 1301 C C . GLN A 1 179 ? 10.552 6.903 -27.658 1.00 89.12 179 GLN A C 1
ATOM 1303 O O . GLN A 1 179 ? 10.938 6.242 -28.617 1.00 89.12 179 GLN A O 1
ATOM 1308 N N . TRP A 1 180 ? 10.537 6.388 -26.420 1.00 88.25 180 TRP A N 1
ATOM 1309 C CA . TRP A 1 180 ? 10.972 5.005 -26.148 1.00 88.25 180 TRP A CA 1
ATOM 1310 C C . TRP A 1 180 ? 10.200 4.292 -25.031 1.00 88.25 180 TRP A C 1
ATOM 1312 O O . TRP A 1 180 ? 10.071 3.067 -25.072 1.00 88.25 180 TRP A O 1
ATOM 1322 N N . ALA A 1 181 ? 9.680 5.015 -24.036 1.00 88.50 181 ALA A N 1
ATOM 1323 C CA . ALA A 1 181 ? 9.039 4.399 -22.876 1.00 88.50 181 ALA A CA 1
ATOM 1324 C C . ALA A 1 181 ? 7.762 3.611 -23.216 1.00 88.50 181 ALA A C 1
ATOM 1326 O O . ALA A 1 181 ? 7.629 2.503 -22.693 1.00 88.50 181 ALA A O 1
ATOM 1327 N N . PRO A 1 182 ? 6.869 4.075 -24.120 1.00 90.94 182 PRO A N 1
ATOM 1328 C CA . PRO A 1 182 ? 5.679 3.304 -24.489 1.00 90.94 182 PRO A CA 1
ATOM 1329 C C . PRO A 1 182 ? 6.016 1.908 -25.034 1.00 90.94 182 PRO A C 1
ATOM 1331 O O . PRO A 1 182 ? 5.448 0.912 -24.593 1.00 90.94 182 PRO A O 1
ATOM 1334 N N . ALA A 1 183 ? 7.019 1.808 -25.912 1.00 89.12 183 ALA A N 1
ATOM 1335 C CA . ALA A 1 183 ? 7.455 0.530 -26.471 1.00 89.12 183 ALA A CA 1
ATOM 1336 C C . ALA A 1 183 ? 8.021 -0.419 -25.398 1.00 89.12 183 ALA A C 1
ATOM 1338 O O . ALA A 1 183 ? 7.794 -1.627 -25.447 1.00 89.12 183 ALA A O 1
ATOM 1339 N N . LEU A 1 184 ? 8.736 0.109 -24.399 1.00 88.12 184 LEU A N 1
ATOM 1340 C CA . LEU A 1 184 ? 9.215 -0.695 -23.274 1.00 88.12 184 LEU A CA 1
ATOM 1341 C C . LEU A 1 184 ? 8.056 -1.215 -22.407 1.00 88.12 184 LEU A C 1
ATOM 1343 O O . LEU A 1 184 ? 8.091 -2.373 -21.990 1.00 88.12 184 LEU A O 1
ATOM 1347 N N . VAL A 1 185 ? 7.028 -0.398 -22.171 1.00 88.06 185 VAL A N 1
ATOM 1348 C CA . VAL A 1 185 ? 5.837 -0.801 -21.409 1.00 88.06 185 VAL A CA 1
ATOM 1349 C C . VAL A 1 185 ? 5.071 -1.927 -22.105 1.00 88.06 185 VAL A C 1
ATOM 1351 O O . VAL A 1 185 ? 4.711 -2.906 -21.449 1.00 88.06 185 VAL A O 1
ATOM 1354 N N . GLU A 1 186 ? 4.879 -1.848 -23.424 1.00 87.81 186 GLU A N 1
ATOM 1355 C CA . GLU A 1 186 ? 4.234 -2.928 -24.190 1.00 87.81 186 GLU A CA 1
ATOM 1356 C C . GLU A 1 186 ? 5.011 -4.248 -24.096 1.00 87.81 186 GLU A C 1
ATOM 1358 O O . GLU A 1 186 ? 4.427 -5.324 -23.919 1.00 87.81 186 GLU A O 1
ATOM 1363 N N . ARG A 1 187 ? 6.348 -4.177 -24.125 1.00 84.56 187 ARG A N 1
ATOM 1364 C CA . ARG A 1 187 ? 7.191 -5.362 -23.916 1.00 84.56 187 ARG A CA 1
ATOM 1365 C C . ARG A 1 187 ? 6.981 -5.963 -22.530 1.00 84.56 187 ARG A C 1
ATOM 1367 O O . ARG A 1 187 ? 6.772 -7.167 -22.444 1.00 84.56 187 ARG A O 1
ATOM 1374 N N . LEU A 1 188 ? 6.962 -5.146 -21.472 1.00 81.56 188 LEU A N 1
ATOM 1375 C CA . LEU A 1 188 ? 6.715 -5.609 -20.097 1.00 81.56 188 LEU A CA 1
ATOM 1376 C C . LEU A 1 188 ? 5.350 -6.274 -19.948 1.00 81.56 188 LEU A C 1
ATOM 1378 O O . LEU A 1 188 ? 5.239 -7.311 -19.297 1.00 81.56 188 LEU A O 1
ATOM 1382 N N . ARG A 1 189 ? 4.317 -5.710 -20.579 1.00 83.44 189 ARG A N 1
ATOM 1383 C CA . ARG A 1 189 ? 2.973 -6.294 -20.575 1.00 83.44 189 ARG A CA 1
ATOM 1384 C C . ARG A 1 189 ? 2.965 -7.704 -21.167 1.00 83.44 189 ARG A C 1
ATOM 1386 O O . ARG A 1 189 ? 2.265 -8.572 -20.655 1.00 83.44 189 ARG A O 1
ATOM 1393 N N . THR A 1 190 ? 3.771 -7.925 -22.202 1.00 78.94 190 THR A N 1
ATOM 1394 C CA . THR A 1 190 ? 3.851 -9.199 -22.926 1.00 78.94 190 THR A CA 1
ATOM 1395 C C . THR A 1 190 ? 4.746 -10.225 -22.220 1.00 78.94 190 THR A C 1
ATOM 1397 O O . THR A 1 190 ? 4.402 -11.402 -22.158 1.00 78.94 190 THR A O 1
ATOM 1400 N N . SER A 1 191 ? 5.894 -9.804 -21.679 1.00 72.19 191 SER A N 1
ATOM 1401 C CA . SER A 1 191 ? 6.927 -10.702 -21.134 1.00 72.19 191 SER A CA 1
ATOM 1402 C C . SER A 1 191 ? 6.825 -10.947 -19.625 1.00 72.19 191 SER A C 1
ATOM 1404 O O . SER A 1 191 ? 7.299 -11.969 -19.127 1.00 72.19 191 SER A O 1
ATOM 1406 N N . GLY A 1 192 ? 6.228 -10.017 -18.880 1.00 70.38 192 GLY A N 1
ATOM 1407 C CA . GLY A 1 192 ? 6.219 -10.034 -17.423 1.00 70.38 192 GLY A CA 1
ATOM 1408 C C . GLY A 1 192 ? 5.285 -8.976 -16.839 1.00 70.38 192 GLY A C 1
ATOM 1409 O O . GLY A 1 192 ? 5.772 -8.038 -16.204 1.00 70.38 192 GLY A O 1
ATOM 1410 N N . PRO A 1 193 ? 3.951 -9.126 -16.966 1.00 67.88 193 PRO A N 1
ATOM 1411 C CA . PRO A 1 193 ? 2.980 -8.134 -16.487 1.00 67.88 193 PRO A CA 1
ATOM 1412 C C . PRO A 1 193 ? 3.073 -7.892 -14.977 1.00 67.88 193 PRO A C 1
ATOM 1414 O O . PRO A 1 193 ? 2.627 -6.859 -14.484 1.00 67.88 193 PRO A O 1
ATOM 1417 N N . GLY A 1 194 ? 3.729 -8.798 -14.242 1.00 67.75 194 GLY A N 1
ATOM 1418 C CA . GLY A 1 194 ? 4.050 -8.612 -12.835 1.00 67.75 194 GLY A CA 1
ATOM 1419 C C . GLY A 1 194 ? 4.837 -7.328 -12.543 1.00 67.75 194 GLY A C 1
ATOM 1420 O O . GLY A 1 194 ? 4.695 -6.753 -11.463 1.00 67.75 194 GLY A O 1
ATOM 1421 N N . TRP A 1 195 ? 5.606 -6.829 -13.519 1.00 69.94 195 TRP A N 1
ATOM 1422 C CA . TRP A 1 195 ? 6.340 -5.572 -13.390 1.00 69.94 195 TRP A CA 1
ATOM 1423 C C . TRP A 1 195 ? 5.448 -4.328 -13.418 1.00 69.94 195 TRP A C 1
ATOM 1425 O O . TRP A 1 195 ? 5.839 -3.256 -12.963 1.00 69.94 195 TRP A O 1
ATOM 1435 N N . LEU A 1 196 ? 4.219 -4.488 -13.899 1.00 73.69 196 LEU A N 1
ATOM 1436 C CA . LEU A 1 196 ? 3.208 -3.446 -13.947 1.00 73.69 196 LEU A CA 1
ATOM 1437 C C . LEU A 1 196 ? 2.308 -3.478 -12.705 1.00 73.69 196 LEU A C 1
ATOM 1439 O O . LEU A 1 196 ? 1.312 -2.775 -12.668 1.00 73.69 196 LEU A O 1
ATOM 1443 N N . HIS A 1 197 ? 2.610 -4.265 -11.665 1.00 69.75 197 HIS A N 1
ATOM 1444 C CA . HIS A 1 197 ? 1.790 -4.271 -10.443 1.00 69.75 197 HIS A CA 1
ATOM 1445 C C . HIS A 1 197 ? 1.984 -3.042 -9.554 1.00 69.75 197 HIS A C 1
ATOM 1447 O O . HIS A 1 197 ? 1.144 -2.776 -8.695 1.00 69.75 197 HIS A O 1
ATOM 1453 N N . THR A 1 198 ? 3.092 -2.305 -9.692 1.00 68.50 198 THR A N 1
ATOM 1454 C CA . THR A 1 198 ? 3.283 -1.078 -8.910 1.00 68.50 198 THR A CA 1
ATOM 1455 C C . THR A 1 198 ? 3.966 0.021 -9.717 1.00 68.50 198 THR A C 1
ATOM 1457 O O . THR A 1 198 ? 4.890 -0.286 -10.474 1.00 68.50 198 THR A O 1
ATOM 1460 N N . PRO A 1 199 ? 3.608 1.301 -9.484 1.00 72.62 199 PRO A N 1
ATOM 1461 C CA . PRO A 1 199 ? 4.291 2.436 -10.102 1.00 72.62 199 PRO A CA 1
ATOM 1462 C C . PRO A 1 199 ? 5.796 2.433 -9.847 1.00 72.62 199 PRO A C 1
ATOM 1464 O O . PRO A 1 199 ? 6.569 2.657 -10.765 1.00 72.62 199 PRO A O 1
ATOM 1467 N N . PHE A 1 200 ? 6.222 2.110 -8.618 1.00 71.88 200 PHE A N 1
ATOM 1468 C CA . PHE A 1 200 ? 7.641 2.068 -8.242 1.00 71.88 200 PHE A CA 1
ATOM 1469 C C . PHE A 1 200 ? 8.482 1.262 -9.230 1.00 71.88 200 PHE A C 1
ATOM 1471 O O . PHE A 1 200 ? 9.615 1.609 -9.534 1.00 71.88 200 PHE A O 1
ATOM 1478 N N . LEU A 1 201 ? 7.918 0.164 -9.699 1.00 74.38 201 LEU A N 1
ATOM 1479 C CA . LEU A 1 201 ? 8.672 -0.834 -10.400 1.00 74.38 201 LEU A CA 1
ATOM 1480 C C . LEU A 1 201 ? 8.728 -0.595 -11.908 1.00 74.38 201 LEU A C 1
ATOM 1482 O O . LEU A 1 201 ? 9.772 -0.796 -12.529 1.00 74.38 201 LEU A O 1
ATOM 1486 N N . LEU A 1 202 ? 7.627 -0.096 -12.471 1.00 79.56 202 LEU A N 1
ATOM 1487 C CA . LEU A 1 202 ? 7.655 0.488 -13.801 1.00 79.56 202 LEU A CA 1
ATOM 1488 C C . LEU A 1 202 ? 8.632 1.673 -13.826 1.00 79.56 202 LEU A C 1
ATOM 1490 O O . LEU A 1 202 ? 9.472 1.754 -14.713 1.00 79.56 202 LEU A O 1
ATOM 1494 N N . GLU A 1 203 ? 8.594 2.538 -12.814 1.00 78.25 203 GLU A N 1
ATOM 1495 C CA . GLU A 1 203 ? 9.498 3.684 -12.710 1.00 78.25 203 GLU A CA 1
ATOM 1496 C C . GLU A 1 203 ? 10.969 3.271 -12.581 1.00 78.25 203 GLU A C 1
ATOM 1498 O O . GLU A 1 203 ? 11.820 3.849 -13.250 1.00 78.25 203 GLU A O 1
ATOM 1503 N N . LEU A 1 204 ? 11.273 2.245 -11.778 1.00 77.00 204 LEU A N 1
ATOM 1504 C CA . LEU A 1 204 ? 12.617 1.675 -11.672 1.00 77.00 204 LEU A CA 1
ATOM 1505 C C . LEU A 1 204 ? 13.129 1.237 -13.048 1.00 77.00 204 LEU A C 1
ATOM 1507 O O . LEU A 1 204 ? 14.223 1.623 -13.437 1.00 77.00 204 LEU A O 1
ATOM 1511 N N . LEU A 1 205 ? 12.320 0.504 -13.816 1.00 83.19 205 LEU A N 1
ATOM 1512 C CA . LEU A 1 205 ? 12.695 0.075 -15.165 1.00 83.19 205 LEU A CA 1
ATOM 1513 C C . LEU A 1 205 ? 12.879 1.242 -16.134 1.00 83.19 205 LEU A C 1
ATOM 1515 O O . LEU A 1 205 ? 13.831 1.240 -16.913 1.00 83.19 205 LEU A O 1
ATOM 1519 N N . LEU A 1 206 ? 11.981 2.229 -16.103 1.00 84.62 206 LEU A N 1
ATOM 1520 C CA . LEU A 1 206 ? 12.104 3.431 -16.924 1.00 84.62 206 LEU A CA 1
ATOM 1521 C C . LEU A 1 206 ? 13.373 4.210 -16.565 1.00 84.62 206 LEU A C 1
ATOM 1523 O O . LEU A 1 206 ? 14.026 4.740 -17.459 1.00 84.62 206 LEU A O 1
ATOM 1527 N N . HIS A 1 207 ? 13.738 4.271 -15.287 1.00 81.56 207 HIS A N 1
ATOM 1528 C CA . HIS A 1 207 ? 14.954 4.934 -14.838 1.00 81.56 207 HIS A CA 1
ATOM 1529 C C . HIS A 1 207 ? 16.215 4.156 -15.227 1.00 81.56 207 HIS A C 1
ATOM 1531 O O . HIS A 1 207 ? 17.113 4.740 -15.821 1.00 81.56 207 HIS A O 1
ATOM 1537 N N . THR A 1 208 ? 16.270 2.841 -14.999 1.00 83.44 208 THR A N 1
ATOM 1538 C CA . THR A 1 208 ? 17.405 2.009 -15.437 1.00 83.44 208 THR A CA 1
ATOM 1539 C C . THR A 1 208 ? 17.598 2.101 -16.951 1.00 83.44 208 THR A C 1
ATOM 1541 O O . THR A 1 208 ? 18.712 2.269 -17.433 1.00 83.44 208 THR A O 1
ATOM 1544 N N . ALA A 1 209 ? 16.508 2.075 -17.723 1.00 86.38 209 ALA A N 1
ATOM 1545 C CA . ALA A 1 209 ? 16.568 2.287 -19.164 1.00 86.38 209 ALA A CA 1
ATOM 1546 C C . ALA A 1 209 ? 17.047 3.704 -19.520 1.00 86.38 209 ALA A C 1
ATOM 1548 O O . ALA A 1 209 ? 17.717 3.889 -20.536 1.00 86.38 209 ALA A O 1
ATOM 1549 N N . GLU A 1 210 ? 16.695 4.717 -18.727 1.00 85.62 210 GLU A N 1
ATOM 1550 C CA . GLU A 1 210 ? 17.154 6.094 -18.911 1.00 85.62 210 GLU A CA 1
ATOM 1551 C C . GLU A 1 210 ? 18.675 6.216 -18.743 1.00 85.62 210 GLU A C 1
ATOM 1553 O O . GLU A 1 210 ? 19.334 6.729 -19.649 1.00 85.62 210 GLU A O 1
ATOM 1558 N N . GLU A 1 211 ? 19.212 5.672 -17.651 1.00 84.06 211 GLU A N 1
ATOM 1559 C CA . GLU A 1 211 ? 20.644 5.676 -17.321 1.00 84.06 211 GLU A CA 1
ATOM 1560 C C . GLU A 1 211 ? 21.469 4.799 -18.273 1.00 84.06 211 GLU A C 1
ATOM 1562 O O . GLU A 1 211 ? 22.599 5.143 -18.619 1.00 84.06 211 GLU A O 1
ATOM 1567 N N . GLU A 1 212 ? 20.886 3.706 -18.776 1.00 86.56 212 GLU A N 1
ATOM 1568 C CA . GLU A 1 212 ? 21.553 2.775 -19.687 1.00 86.56 212 GLU A CA 1
ATOM 1569 C C . GLU A 1 212 ? 20.820 2.653 -21.037 1.00 86.56 212 GLU A C 1
ATOM 1571 O O . GLU A 1 212 ? 20.145 1.653 -21.312 1.00 86.56 212 GLU A O 1
ATOM 1576 N N . PRO A 1 213 ? 20.968 3.634 -21.955 1.00 86.44 213 PRO A N 1
ATOM 1577 C CA . PRO A 1 213 ? 20.268 3.637 -23.241 1.00 86.44 213 PRO A CA 1
ATOM 1578 C C . PRO A 1 213 ? 20.472 2.370 -24.082 1.00 86.44 213 PRO A C 1
ATOM 1580 O O . PRO A 1 213 ? 19.566 1.965 -24.810 1.00 86.44 213 PRO A O 1
ATOM 1583 N N . ALA A 1 214 ? 21.634 1.719 -23.964 1.00 85.69 214 ALA A N 1
ATOM 1584 C CA . ALA A 1 214 ? 21.949 0.478 -24.672 1.00 85.69 214 ALA A CA 1
ATOM 1585 C C . ALA A 1 214 ? 21.020 -0.690 -24.286 1.00 85.69 214 ALA A C 1
ATOM 1587 O O . ALA A 1 214 ? 20.810 -1.604 -25.085 1.00 85.69 214 ALA A O 1
ATOM 1588 N N . LEU A 1 215 ? 20.420 -0.652 -23.090 1.00 83.75 215 LEU A N 1
ATOM 1589 C CA . LEU A 1 215 ? 19.477 -1.664 -22.610 1.00 83.75 215 LEU A CA 1
ATOM 1590 C C . LEU A 1 215 ? 18.052 -1.481 -23.161 1.00 83.75 215 LEU A C 1
ATOM 1592 O O . LEU A 1 215 ? 17.203 -2.351 -22.971 1.00 83.75 215 LEU A O 1
ATOM 1596 N N . ARG A 1 216 ? 17.772 -0.383 -23.880 1.00 82.62 216 ARG A N 1
ATOM 1597 C CA . ARG A 1 216 ? 16.461 -0.126 -24.512 1.00 82.62 216 ARG A CA 1
ATOM 1598 C C . ARG A 1 216 ? 16.229 -0.930 -25.791 1.00 82.62 216 ARG A C 1
ATOM 1600 O O . ARG A 1 216 ? 15.071 -1.073 -26.199 1.00 82.62 216 ARG A O 1
ATOM 1607 N N . ALA A 1 217 ? 17.315 -1.380 -26.423 1.00 77.88 217 ALA A N 1
ATOM 1608 C CA . ALA A 1 217 ? 17.311 -2.079 -27.704 1.00 77.88 217 ALA A CA 1
ATOM 1609 C C . ALA A 1 217 ? 16.580 -3.435 -27.629 1.00 77.88 217 ALA A C 1
ATOM 1611 O O . ALA A 1 217 ? 16.283 -3.943 -26.549 1.00 77.88 217 ALA A O 1
ATOM 1612 N N . GLU A 1 218 ? 16.250 -4.017 -28.780 1.00 67.19 218 GLU A N 1
ATOM 1613 C CA . GLU A 1 218 ? 15.497 -5.274 -28.858 1.00 67.19 218 GLU A CA 1
ATOM 1614 C C . GLU A 1 218 ? 16.360 -6.515 -28.540 1.00 67.19 218 GLU A C 1
ATOM 1616 O O . GLU A 1 218 ? 17.591 -6.482 -28.592 1.00 67.19 218 GLU A O 1
ATOM 1621 N N . GLY A 1 219 ? 15.710 -7.631 -28.182 1.00 67.12 219 GLY A N 1
ATOM 1622 C CA . GLY A 1 219 ? 16.359 -8.919 -27.892 1.00 67.12 219 GLY A CA 1
ATOM 1623 C C . GLY A 1 219 ? 16.821 -9.090 -26.436 1.00 67.12 219 GLY A C 1
ATOM 1624 O O . GLY A 1 219 ? 16.150 -8.654 -25.500 1.00 67.12 219 GLY A O 1
ATOM 1625 N N . ALA A 1 220 ? 17.987 -9.720 -26.230 1.00 61.78 220 ALA A N 1
ATOM 1626 C CA . ALA A 1 220 ? 18.573 -10.016 -24.908 1.00 61.78 220 ALA A CA 1
ATOM 1627 C C . ALA A 1 220 ? 18.817 -8.770 -24.026 1.00 61.78 220 ALA A C 1
ATOM 1629 O O . ALA A 1 220 ? 19.067 -8.874 -22.826 1.00 61.78 220 ALA A O 1
ATOM 1630 N N . ALA A 1 221 ? 18.730 -7.571 -24.603 1.00 73.25 221 ALA A N 1
ATOM 1631 C CA . ALA A 1 221 ? 18.721 -6.308 -23.877 1.00 73.25 221 ALA A CA 1
ATOM 1632 C C . ALA A 1 221 ? 17.556 -6.195 -22.878 1.00 73.25 221 ALA A C 1
ATOM 1634 O O . ALA A 1 221 ? 17.773 -5.664 -21.795 1.00 73.25 221 ALA A O 1
ATOM 1635 N N . HIS A 1 222 ? 16.382 -6.773 -23.158 1.00 73.00 222 HIS A N 1
ATOM 1636 C CA . HIS A 1 222 ? 15.261 -6.753 -22.215 1.00 73.00 222 HIS A CA 1
ATOM 1637 C C . HIS A 1 222 ? 15.554 -7.552 -20.937 1.00 73.00 222 HIS A C 1
ATOM 1639 O O . HIS A 1 222 ? 15.378 -7.038 -19.838 1.00 73.00 222 HIS A O 1
ATOM 1645 N N . GLU A 1 223 ? 16.055 -8.784 -21.055 1.00 75.31 223 GLU A N 1
ATOM 1646 C CA . GLU A 1 223 ? 16.419 -9.593 -19.883 1.00 75.31 223 GLU A CA 1
ATOM 1647 C C . GLU A 1 223 ? 17.557 -8.957 -19.078 1.00 75.31 223 GLU A C 1
ATOM 1649 O O . GLU A 1 223 ? 17.545 -8.998 -17.847 1.00 75.31 223 GLU A O 1
ATOM 1654 N N . ARG A 1 224 ? 18.519 -8.327 -19.765 1.00 79.88 224 ARG A N 1
ATOM 1655 C CA . ARG A 1 224 ? 19.585 -7.550 -19.121 1.00 79.88 224 ARG A CA 1
ATOM 1656 C C . ARG A 1 224 ? 19.047 -6.310 -18.415 1.00 79.88 224 ARG A C 1
ATOM 1658 O O . ARG A 1 224 ? 19.495 -6.046 -17.313 1.00 79.88 224 ARG A O 1
ATOM 1665 N N . LEU A 1 225 ? 18.066 -5.608 -18.984 1.00 82.75 225 LEU A N 1
ATOM 1666 C CA . LEU A 1 225 ? 17.389 -4.485 -18.331 1.00 82.75 225 LEU A CA 1
ATOM 1667 C C . LEU A 1 225 ? 16.676 -4.929 -17.055 1.00 82.75 225 LEU A C 1
ATOM 1669 O O . LEU A 1 225 ? 16.826 -4.292 -16.019 1.00 82.75 225 LEU A O 1
ATOM 1673 N N . LEU A 1 226 ? 15.927 -6.035 -17.117 1.00 78.69 226 LEU A N 1
ATOM 1674 C CA . LEU A 1 226 ? 15.280 -6.588 -15.930 1.00 78.69 226 LEU A CA 1
ATOM 1675 C C . LEU A 1 226 ? 16.323 -6.940 -14.867 1.00 78.69 226 LEU A C 1
ATOM 1677 O O . LEU A 1 226 ? 16.118 -6.630 -13.700 1.00 78.69 226 LEU A O 1
ATOM 1681 N N . ARG A 1 227 ? 17.445 -7.550 -15.269 1.00 77.44 227 ARG A N 1
ATOM 1682 C CA . ARG A 1 227 ? 18.547 -7.889 -14.363 1.00 77.44 227 ARG A CA 1
ATOM 1683 C C . ARG A 1 227 ? 19.211 -6.652 -13.761 1.00 77.44 227 ARG A C 1
ATOM 1685 O O . ARG A 1 227 ? 19.345 -6.613 -12.549 1.00 77.44 227 ARG A O 1
ATOM 1692 N N . ALA A 1 228 ? 19.546 -5.647 -14.562 1.00 79.62 228 ALA A N 1
ATOM 1693 C CA . ALA A 1 228 ? 20.129 -4.393 -14.092 1.00 79.62 228 ALA A CA 1
ATOM 1694 C C . ALA A 1 228 ? 19.186 -3.673 -13.117 1.00 79.62 228 ALA A C 1
ATOM 1696 O O . ALA A 1 228 ? 19.616 -3.190 -12.077 1.00 79.62 228 ALA A O 1
ATOM 1697 N N . ALA A 1 229 ? 17.875 -3.686 -13.385 1.00 75.19 229 ALA A N 1
ATOM 1698 C CA . ALA A 1 229 ? 16.883 -3.168 -12.450 1.00 75.19 229 ALA A CA 1
ATOM 1699 C C . ALA A 1 229 ? 16.828 -3.982 -11.145 1.00 75.19 229 ALA A C 1
ATOM 1701 O O . ALA A 1 229 ? 16.617 -3.394 -10.090 1.00 75.19 229 ALA A O 1
ATOM 1702 N N . VAL A 1 230 ? 17.028 -5.310 -11.189 1.00 69.88 230 VAL A N 1
ATOM 1703 C CA . VAL A 1 230 ? 17.171 -6.156 -9.984 1.00 69.88 230 VAL A CA 1
ATOM 1704 C C . VAL A 1 230 ? 18.454 -5.824 -9.225 1.00 69.88 230 VAL A C 1
ATOM 1706 O O . VAL A 1 230 ? 18.427 -5.785 -8.005 1.00 69.88 230 VAL A O 1
ATOM 1709 N N . GLU A 1 231 ? 19.567 -5.613 -9.920 1.00 70.75 231 GLU A N 1
ATOM 1710 C CA . GLU A 1 231 ? 20.880 -5.346 -9.321 1.00 70.75 231 GLU A CA 1
ATOM 1711 C C . GLU A 1 231 ? 20.925 -3.952 -8.682 1.00 70.75 231 GLU A C 1
ATOM 1713 O O . GLU A 1 231 ? 21.246 -3.848 -7.505 1.00 70.75 231 GLU A O 1
ATOM 1718 N N . GLU A 1 232 ? 20.473 -2.903 -9.380 1.00 70.25 232 GLU A N 1
ATOM 1719 C CA . GLU A 1 232 ? 20.307 -1.551 -8.810 1.00 70.25 232 GLU A CA 1
ATOM 1720 C C . GLU A 1 232 ? 19.371 -1.582 -7.595 1.00 70.25 232 GLU A C 1
ATOM 1722 O O . GLU A 1 232 ? 19.583 -0.910 -6.579 1.00 70.25 232 GLU A O 1
ATOM 1727 N N . ALA A 1 233 ? 18.336 -2.415 -7.684 1.00 63.31 233 ALA A N 1
ATOM 1728 C CA . ALA A 1 233 ? 17.475 -2.701 -6.565 1.00 63.31 233 ALA A CA 1
ATOM 1729 C C . ALA A 1 233 ? 18.199 -3.414 -5.414 1.00 63.31 233 ALA A C 1
ATOM 1731 O O . ALA A 1 233 ? 18.057 -2.995 -4.277 1.00 63.31 233 ALA A O 1
ATOM 1732 N N . ASP A 1 234 ? 18.956 -4.475 -5.648 1.00 58.38 234 ASP A N 1
ATOM 1733 C CA . ASP A 1 234 ? 19.599 -5.243 -4.582 1.00 58.38 234 ASP A CA 1
ATOM 1734 C C . ASP A 1 234 ? 20.765 -4.463 -3.931 1.00 58.38 234 ASP A C 1
ATOM 1736 O O . ASP A 1 234 ? 20.871 -4.476 -2.703 1.00 58.38 234 ASP A O 1
ATOM 1740 N N . ASP A 1 235 ? 21.566 -3.722 -4.708 1.00 57.56 235 ASP A N 1
ATOM 1741 C CA . ASP A 1 235 ? 22.755 -2.981 -4.248 1.00 57.56 235 ASP A CA 1
ATOM 1742 C C . ASP A 1 235 ? 22.405 -1.743 -3.417 1.00 57.56 235 ASP A C 1
ATOM 1744 O O . ASP A 1 235 ? 23.062 -1.435 -2.419 1.00 57.56 235 ASP A O 1
ATOM 1748 N N . ARG A 1 236 ? 21.358 -1.006 -3.806 1.00 52.72 236 ARG A N 1
ATOM 1749 C CA . ARG A 1 236 ? 20.930 0.209 -3.087 1.00 52.72 236 ARG A CA 1
ATOM 1750 C C . ARG A 1 236 ? 19.719 -0.015 -2.192 1.00 52.72 236 ARG A C 1
ATOM 1752 O O . ARG A 1 236 ? 19.391 0.842 -1.358 1.00 52.72 236 ARG A O 1
ATOM 1759 N N . HIS A 1 237 ? 19.027 -1.140 -2.355 1.00 51.53 237 HIS A N 1
ATOM 1760 C CA . HIS A 1 237 ? 17.755 -1.434 -1.708 1.00 51.53 237 HIS A CA 1
ATOM 1761 C C . HIS A 1 237 ? 17.625 -2.926 -1.350 1.00 51.53 237 HIS A C 1
ATOM 1763 O O . HIS A 1 237 ? 16.689 -3.586 -1.802 1.00 51.53 237 HIS A O 1
ATOM 1769 N N . GLU A 1 238 ? 18.480 -3.424 -0.444 1.00 41.66 238 GLU A N 1
ATOM 1770 C CA . GLU A 1 238 ? 18.561 -4.819 0.065 1.00 41.66 238 GLU A CA 1
ATOM 1771 C C . GLU A 1 238 ? 17.213 -5.557 0.318 1.00 41.66 238 GLU A C 1
ATOM 1773 O O . GLU A 1 238 ? 17.153 -6.785 0.419 1.00 41.66 238 GLU A O 1
ATOM 1778 N N . TYR A 1 239 ? 16.100 -4.828 0.442 1.00 47.50 239 TYR A N 1
ATOM 1779 C CA . TYR A 1 239 ? 14.745 -5.316 0.689 1.00 47.50 239 TYR A CA 1
ATOM 1780 C C . TYR A 1 239 ? 13.909 -5.628 -0.577 1.00 47.50 239 TYR A C 1
ATOM 1782 O O . TYR A 1 239 ? 12.811 -6.179 -0.439 1.00 47.50 239 TYR A O 1
ATOM 1790 N N . ILE A 1 240 ? 14.379 -5.318 -1.795 1.00 43.78 240 ILE A N 1
ATOM 1791 C CA . ILE A 1 240 ? 13.660 -5.603 -3.057 1.00 43.78 240 ILE A CA 1
ATOM 1792 C C . ILE A 1 240 ? 13.578 -7.113 -3.365 1.00 43.78 240 ILE A C 1
ATOM 1794 O O . ILE A 1 240 ? 12.634 -7.564 -4.024 1.00 43.78 240 ILE A O 1
ATOM 1798 N N . ARG A 1 241 ? 14.409 -7.942 -2.722 1.00 41.88 241 ARG A N 1
ATOM 1799 C CA . ARG A 1 241 ? 14.246 -9.409 -2.677 1.00 41.88 241 ARG A CA 1
ATOM 1800 C C . ARG A 1 241 ? 12.823 -9.891 -2.380 1.00 41.88 241 ARG A C 1
ATOM 1802 O O . ARG A 1 241 ? 12.361 -10.841 -3.007 1.00 41.88 241 ARG A O 1
ATOM 1809 N N . GLN A 1 242 ? 12.103 -9.261 -1.447 1.00 40.28 242 GLN A N 1
ATOM 1810 C CA . GLN A 1 242 ? 10.728 -9.673 -1.103 1.00 40.28 242 GLN A CA 1
ATOM 1811 C C . GLN A 1 242 ? 9.710 -9.360 -2.210 1.00 40.28 242 GLN A C 1
ATOM 1813 O O . GLN A 1 242 ? 8.671 -10.010 -2.297 1.00 40.28 242 GLN A O 1
ATOM 1818 N N . TRP A 1 243 ? 10.011 -8.374 -3.052 1.00 42.72 243 TRP A N 1
ATOM 1819 C CA . TRP A 1 243 ? 9.168 -7.924 -4.152 1.00 42.72 243 TRP A CA 1
ATOM 1820 C C . TRP A 1 243 ? 9.344 -8.845 -5.374 1.00 42.72 243 TRP A C 1
ATOM 1822 O O . TRP A 1 243 ? 8.367 -9.343 -5.934 1.00 42.72 243 TRP A O 1
ATOM 1832 N N . PHE A 1 244 ? 10.594 -9.207 -5.686 1.00 44.06 244 PHE A N 1
ATOM 1833 C CA . PHE A 1 244 ? 10.922 -10.174 -6.739 1.00 44.06 244 PHE A CA 1
ATOM 1834 C C . PHE A 1 244 ? 10.450 -11.593 -6.443 1.00 44.06 244 PHE A C 1
ATOM 1836 O O . PHE A 1 244 ? 9.970 -12.279 -7.341 1.00 44.06 244 PHE A O 1
ATOM 1843 N N . HIS A 1 245 ? 10.519 -12.058 -5.195 1.00 41.75 245 HIS A N 1
ATOM 1844 C CA . HIS A 1 245 ? 10.087 -13.421 -4.870 1.00 41.75 245 HIS A CA 1
ATOM 1845 C C . HIS A 1 245 ? 8.587 -13.690 -5.113 1.00 41.75 245 HIS A C 1
ATOM 1847 O O . HIS A 1 245 ? 8.213 -14.857 -5.250 1.00 41.75 245 HIS A O 1
ATOM 1853 N N . ASN A 1 246 ? 7.752 -12.653 -5.250 1.00 42.44 246 ASN A N 1
ATOM 1854 C CA . ASN A 1 246 ? 6.339 -12.796 -5.621 1.00 42.44 246 ASN A CA 1
ATOM 1855 C C . ASN A 1 246 ? 6.081 -12.691 -7.138 1.00 42.44 246 ASN A C 1
ATOM 1857 O O . ASN A 1 246 ? 5.098 -13.252 -7.608 1.00 42.44 246 ASN A O 1
ATOM 1861 N N . GLY A 1 247 ? 6.949 -12.016 -7.903 1.00 39.75 247 GLY A N 1
ATOM 1862 C CA . GLY A 1 247 ? 6.830 -11.883 -9.367 1.00 39.75 247 GLY A CA 1
ATOM 1863 C C . GLY A 1 247 ? 7.638 -12.907 -10.177 1.00 39.75 247 GLY A C 1
ATOM 1864 O O . GLY A 1 247 ? 7.430 -13.065 -11.377 1.00 39.75 247 GLY A O 1
ATOM 1865 N N . LEU A 1 248 ? 8.573 -13.612 -9.539 1.00 44.34 248 LEU A N 1
ATOM 1866 C CA . LEU A 1 248 ? 9.421 -14.611 -10.180 1.00 44.34 248 LEU A CA 1
ATOM 1867 C C . LEU A 1 248 ? 8.765 -15.996 -10.184 1.00 44.34 248 LEU A C 1
ATOM 1869 O O . LEU A 1 248 ? 8.404 -16.527 -9.133 1.00 44.34 248 LEU A O 1
ATOM 1873 N N . ALA A 1 249 ? 8.717 -16.624 -11.362 1.00 45.72 249 ALA A N 1
ATOM 1874 C CA . ALA A 1 249 ? 8.419 -18.048 -11.486 1.00 45.72 249 ALA A CA 1
ATOM 1875 C C . ALA A 1 249 ? 9.363 -18.890 -10.606 1.00 45.72 249 ALA A C 1
ATOM 1877 O O . ALA A 1 249 ? 10.514 -18.518 -10.354 1.00 45.72 249 ALA A O 1
ATOM 1878 N N . GLU A 1 250 ? 8.894 -20.056 -10.169 1.00 46.94 250 GLU A N 1
ATOM 1879 C CA . GLU A 1 250 ? 9.602 -20.942 -9.238 1.00 46.94 250 GLU A CA 1
ATOM 1880 C C . GLU A 1 250 ? 11.045 -21.256 -9.656 1.00 46.94 250 GLU A C 1
ATOM 1882 O O . GLU A 1 250 ? 11.966 -21.144 -8.843 1.00 46.94 250 GLU A O 1
ATOM 1887 N N . ARG A 1 251 ? 11.263 -21.497 -10.952 1.00 47.25 251 ARG A N 1
ATOM 1888 C CA . ARG A 1 251 ? 12.591 -21.720 -11.542 1.00 47.25 251 ARG A CA 1
ATOM 1889 C C . ARG A 1 251 ? 13.563 -20.548 -11.342 1.00 47.25 251 ARG A C 1
ATOM 1891 O O . ARG A 1 251 ? 14.737 -20.765 -11.058 1.00 47.25 251 ARG A O 1
ATOM 1898 N N . HIS A 1 252 ? 13.090 -19.304 -11.424 1.00 46.53 252 HIS A N 1
ATOM 1899 C CA . HIS A 1 252 ? 13.933 -18.120 -11.227 1.00 46.53 252 HIS A CA 1
ATOM 1900 C C . HIS A 1 252 ? 14.258 -17.927 -9.737 1.00 46.53 252 HIS A C 1
ATOM 1902 O O . HIS A 1 252 ? 15.379 -17.567 -9.380 1.00 46.53 252 HIS A O 1
ATOM 1908 N N . ARG A 1 253 ? 13.309 -18.253 -8.846 1.00 50.44 253 ARG A N 1
ATOM 1909 C CA . ARG A 1 253 ? 13.537 -18.255 -7.390 1.00 50.44 253 ARG A CA 1
ATOM 1910 C C . ARG A 1 253 ? 14.571 -19.306 -6.988 1.00 50.44 253 ARG A C 1
ATOM 1912 O O . ARG A 1 253 ? 15.442 -19.020 -6.168 1.00 50.44 253 ARG A O 1
ATOM 1919 N N . ALA A 1 254 ? 14.510 -20.496 -7.586 1.00 57.38 254 ALA A N 1
ATOM 1920 C CA . ALA A 1 254 ? 15.504 -21.549 -7.394 1.00 57.38 254 ALA A CA 1
ATOM 1921 C C . ALA A 1 254 ? 16.899 -21.120 -7.883 1.00 57.38 254 ALA A C 1
ATOM 1923 O O . ALA A 1 254 ? 17.871 -21.271 -7.141 1.00 57.38 254 ALA A O 1
ATOM 1924 N N . ALA A 1 255 ? 16.993 -20.504 -9.066 1.00 54.75 255 ALA A N 1
ATOM 1925 C CA . ALA A 1 255 ? 18.254 -20.004 -9.617 1.00 54.75 255 ALA A CA 1
ATOM 1926 C C . ALA A 1 255 ? 18.914 -18.931 -8.728 1.00 54.75 255 ALA A C 1
ATOM 1928 O O . ALA A 1 255 ? 20.120 -18.988 -8.486 1.00 54.75 255 ALA A O 1
ATOM 1929 N N . LEU A 1 256 ? 18.129 -18.001 -8.173 1.00 49.53 256 LEU A N 1
ATOM 1930 C CA . LEU A 1 256 ? 18.637 -16.982 -7.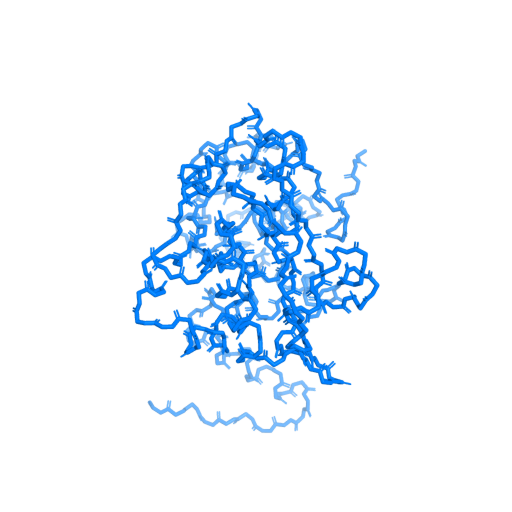247 1.00 49.53 256 LEU A CA 1
ATOM 1931 C C . LEU A 1 256 ? 19.106 -17.578 -5.912 1.00 49.53 256 LEU A C 1
ATOM 1933 O O . LEU A 1 256 ? 20.149 -17.176 -5.394 1.00 49.53 256 LEU A O 1
ATOM 1937 N N . ARG A 1 257 ? 18.381 -18.562 -5.354 1.00 57.94 257 ARG A N 1
ATOM 1938 C CA . ARG A 1 257 ? 18.834 -19.295 -4.154 1.00 57.94 257 ARG A CA 1
ATOM 1939 C C . ARG A 1 257 ? 20.170 -19.992 -4.412 1.00 57.94 257 ARG A C 1
ATOM 1941 O O . ARG A 1 257 ? 21.088 -19.845 -3.610 1.00 57.94 257 ARG A O 1
ATOM 1948 N N . ALA A 1 258 ? 20.295 -20.665 -5.554 1.00 62.94 258 ALA A N 1
ATOM 1949 C CA . ALA A 1 258 ? 21.530 -21.322 -5.963 1.00 62.94 258 ALA A CA 1
ATOM 1950 C C . ALA A 1 258 ? 22.700 -20.335 -6.105 1.00 62.94 258 ALA A C 1
ATOM 1952 O O . ALA A 1 258 ? 23.788 -20.601 -5.602 1.00 62.94 258 ALA A O 1
ATOM 1953 N N . ALA A 1 259 ? 22.484 -19.178 -6.736 1.00 54.97 259 ALA A N 1
ATOM 1954 C CA . ALA A 1 259 ? 23.514 -18.150 -6.884 1.00 54.97 259 ALA A CA 1
ATOM 1955 C C . ALA A 1 259 ? 24.005 -17.609 -5.529 1.00 54.97 259 ALA A C 1
ATOM 1957 O O . ALA A 1 259 ? 25.210 -17.480 -5.324 1.00 54.97 259 ALA A O 1
ATOM 1958 N N . ARG A 1 260 ? 23.095 -17.375 -4.572 1.00 49.97 260 ARG A N 1
ATOM 1959 C CA . ARG A 1 260 ? 23.450 -16.929 -3.211 1.00 49.97 260 ARG A CA 1
ATOM 1960 C C . ARG A 1 260 ? 24.286 -17.951 -2.455 1.00 49.97 260 ARG A C 1
ATOM 1962 O O . ARG A 1 260 ? 25.225 -17.575 -1.766 1.00 49.97 260 ARG A O 1
ATOM 1969 N N . TRP A 1 261 ? 23.926 -19.225 -2.568 1.00 56.06 261 TRP A N 1
ATOM 1970 C CA . TRP A 1 261 ? 24.670 -20.298 -1.919 1.00 56.06 261 TRP A CA 1
ATOM 1971 C C . TRP A 1 261 ? 26.085 -20.384 -2.488 1.00 56.06 261 TRP A C 1
ATOM 1973 O O . TRP A 1 261 ? 27.035 -20.364 -1.717 1.00 56.06 261 TRP A O 1
ATOM 1983 N N . ARG A 1 262 ? 26.239 -20.317 -3.818 1.00 71.69 262 ARG A N 1
ATOM 1984 C CA . ARG A 1 262 ? 27.564 -20.258 -4.458 1.00 71.69 262 ARG A CA 1
ATOM 1985 C C . ARG A 1 262 ? 28.384 -19.050 -4.005 1.00 71.69 262 ARG A C 1
ATOM 1987 O O . ARG A 1 262 ? 29.549 -19.218 -3.669 1.00 71.69 262 ARG A O 1
ATOM 1994 N N . ALA A 1 263 ? 27.783 -17.860 -3.959 1.00 55.78 263 ALA A N 1
ATOM 1995 C CA . ALA A 1 263 ? 28.465 -16.641 -3.519 1.00 55.78 263 ALA A CA 1
ATOM 1996 C C . ALA A 1 263 ? 28.926 -16.712 -2.051 1.00 55.78 263 ALA A C 1
ATOM 1998 O O . ALA A 1 263 ? 29.940 -16.124 -1.695 1.00 55.78 263 ALA A O 1
ATOM 1999 N N . ALA A 1 264 ? 28.210 -17.463 -1.211 1.00 57.31 264 ALA A N 1
ATOM 2000 C CA . ALA A 1 264 ? 28.578 -17.725 0.178 1.00 57.31 264 ALA A CA 1
ATOM 2001 C C . ALA A 1 264 ? 29.529 -18.929 0.353 1.00 57.31 264 ALA A C 1
ATOM 2003 O O . ALA A 1 264 ? 29.812 -19.314 1.485 1.00 57.31 264 ALA A O 1
ATOM 2004 N N . GLY A 1 265 ? 29.988 -19.560 -0.736 1.00 73.25 265 GLY A N 1
ATOM 2005 C CA . GLY A 1 265 ? 30.816 -20.771 -0.686 1.00 73.25 265 GLY A CA 1
ATOM 2006 C C . GLY A 1 265 ? 30.072 -22.024 -0.203 1.00 73.25 265 GLY A C 1
ATOM 2007 O O . GLY A 1 265 ? 30.701 -22.998 0.198 1.00 73.25 265 GLY A O 1
ATOM 2008 N N . LEU A 1 266 ? 28.737 -22.007 -0.223 1.00 62.97 266 LEU A N 1
ATOM 2009 C CA . LEU A 1 266 ? 27.877 -23.086 0.258 1.00 62.97 266 LEU A CA 1
ATOM 2010 C C . LEU A 1 266 ? 27.407 -24.000 -0.895 1.00 62.97 266 LEU A C 1
ATOM 2012 O O . LEU A 1 266 ? 27.105 -23.519 -1.994 1.00 62.97 266 LEU A O 1
ATOM 2016 N N . PRO A 1 267 ? 27.286 -25.319 -0.658 1.00 62.31 267 PRO A N 1
ATOM 2017 C CA . PRO A 1 267 ? 26.877 -26.286 -1.678 1.00 62.31 267 PRO A CA 1
ATOM 2018 C C . PRO A 1 267 ? 25.375 -26.199 -1.974 1.00 62.31 267 PRO A C 1
ATOM 2020 O O . PRO A 1 267 ? 24.565 -26.494 -1.107 1.00 62.31 267 PRO A O 1
ATOM 2023 N N . VAL A 1 268 ? 24.989 -25.824 -3.197 1.00 74.12 268 VAL A N 1
ATOM 2024 C CA . VAL A 1 268 ? 23.577 -25.671 -3.615 1.00 74.12 268 VAL A CA 1
ATOM 2025 C C . VAL A 1 268 ? 22.788 -26.987 -3.435 1.00 74.12 268 VAL A C 1
ATOM 2027 O O . VAL A 1 268 ? 23.247 -28.008 -3.948 1.00 74.12 268 VAL A O 1
ATOM 2030 N N . PRO A 1 269 ? 21.593 -27.003 -2.803 1.00 63.72 269 PRO A N 1
ATOM 2031 C CA . PRO A 1 269 ? 20.790 -28.216 -2.663 1.00 63.72 269 PRO A CA 1
ATOM 2032 C C . PRO A 1 269 ? 20.270 -28.667 -4.020 1.00 63.72 269 PRO A C 1
ATOM 2034 O O . PRO A 1 269 ? 19.876 -27.833 -4.842 1.00 63.72 269 PRO A O 1
ATOM 2037 N N . ALA A 1 270 ? 20.192 -29.981 -4.226 1.00 59.91 270 ALA A N 1
ATOM 2038 C CA . ALA A 1 270 ? 19.446 -30.532 -5.348 1.00 59.91 270 ALA A CA 1
ATOM 2039 C C . ALA A 1 270 ? 17.991 -30.035 -5.280 1.00 59.91 270 ALA A C 1
ATOM 2041 O O . ALA A 1 270 ? 17.387 -30.009 -4.205 1.00 59.91 270 ALA A O 1
ATOM 2042 N N . ALA A 1 271 ? 17.449 -29.592 -6.416 1.00 52.19 271 ALA A N 1
ATOM 2043 C CA . ALA A 1 271 ? 16.046 -29.208 -6.495 1.00 52.19 271 ALA A CA 1
ATOM 2044 C C . ALA A 1 271 ? 15.191 -30.423 -6.104 1.00 52.19 271 ALA A C 1
ATOM 2046 O O . ALA A 1 271 ? 15.363 -31.497 -6.680 1.00 52.19 271 ALA A O 1
ATOM 2047 N N . ALA A 1 272 ? 14.321 -30.259 -5.104 1.00 47.12 272 ALA A N 1
ATOM 2048 C CA . ALA A 1 272 ? 13.311 -31.266 -4.810 1.00 47.12 272 ALA A CA 1
ATOM 2049 C C . ALA A 1 272 ? 12.402 -31.423 -6.047 1.00 47.12 272 ALA A C 1
ATOM 2051 O O . ALA A 1 272 ? 12.126 -30.403 -6.690 1.00 47.12 272 ALA A O 1
ATOM 2052 N N . PRO A 1 273 ? 12.016 -32.662 -6.402 1.00 38.91 273 PRO A N 1
ATOM 2053 C CA . PRO A 1 273 ? 11.124 -32.925 -7.528 1.00 38.91 273 PRO A CA 1
ATOM 2054 C C . PRO A 1 273 ? 9.761 -32.248 -7.359 1.00 38.91 273 PRO A C 1
ATOM 2056 O O . PRO A 1 273 ? 9.308 -32.102 -6.199 1.00 38.91 273 PRO A O 1
#

Sequence (273 aa):
MSVFRPSQSYRADLDIRLGGGRMPSWIRPVAEGAAPNSASWLVVMPRRAGKTWLAQGIAAARPGGATIRVDLRSSASVRKARLGCLTEGRPAPPVGEGQLVVVDEPALARPGGPGVDPGLLAEGLQRIRDAGACALVLATPAESALLVPHLGPDVPRDVLRPPVLDAGECERMAARAPQWAPALVERLRTSGPGWLHTPFLLELLLHTAEEEPALRAEGAAHERLLRAAVEEADDRHEYIRQWFHNGLAERHRAALRAARWRAAGLPVPAAAP

Secondary structure (DSSP, 8-state):
-----TTT---GGG-TTTGGGPPPTTTHHHHHTPPPSSSSEEEE--TTSSHHHHHHHHHHHS-TTSEEEEETT-HHHHHHHT-GGGTS--S--S--TT-EEEEES--TT-TTS----HHHHHHHHHHHHHTT-EEEEEE-HHHHHHHGGGS-TTGGGSEE-PPPPPHHHHHHHHTTSTTTHHHHHHHHHHH-GGGGS-HHHHHHHHHHHHH-GGGGSSSTHHHHHHHHHHHHHHHH-TTTHHHHHHHS-HHHHHHHHHHHHHHTT--PPPPP-

Radius of gyration: 20.53 Å; chains: 1; bounding box: 50×50×56 Å

Foldseek 3Di:
DPPQDLVPNDDLCQQLCCHPNDHDPLCVCVLVLPAAPWLAQEEADAPPLCLVSNLVSSCVSDPPPLEQEAEQVDPVRCVVQVLCQQAPVDDAGPDAASHEYEHDHQQPPPPPDHGGQLQSNLRSSNSCVVRNYHYYYYHYPVVCVRNVVNGDDRNVVSYGYQDFQDPSSQCSLQVVPVPQSVVLVVVCVVPFSLQRSGPSSSNLLVSLCVVPVVLSDDDCSVVVSVVSSVVVCCVVPVRCVVSCVVRDDPVVVLVVQCVVCVVVVHDRDDDDD